Protein AF-A0A352GJM3-F1 (afdb_monomer)

Secondary structure (DSSP, 8-state):
--S-EEEE-TTT--EEEE-TT-EEEEETTTTEEEEE-TTS-EEEEEEEE--TTS-HHHHHHHHHHHHB-TTTSSB-EEEEEEEEEETTEEEEEEEEE-SSEEEEEEEEE-SSEEEEEEEEEEGGGHHHHHHHHHHHHHH-BPPTT-S-SS--------------------------------PPP--S-----TTEEEEEETTTTEEEEEETT---PPP-

Mean predicted aligned error: 14.84 Å

Solvent-accessible surface area (backbone atoms only — not comparable to full-atom values): 13291 Å² total; per-residue (Å²): 79,88,55,65,46,77,46,67,41,91,82,68,54,25,36,44,52,39,72,49,59,31,50,76,48,72,44,76,95,69,53,24,42,37,37,43,36,87,88,62,35,38,38,37,40,42,61,47,76,41,54,88,89,56,50,70,68,56,54,50,52,54,52,39,74,71,32,54,30,80,90,72,29,56,22,51,44,80,74,49,72,48,79,48,71,53,68,67,13,58,24,39,41,34,34,30,32,29,96,65,32,37,34,42,37,36,45,32,46,32,65,54,39,27,37,40,39,38,39,38,22,40,60,93,50,29,82,70,53,47,54,58,54,51,54,32,51,71,60,29,39,70,18,88,74,20,53,56,97,61,72,84,77,74,83,80,84,82,75,93,75,92,78,82,91,82,90,77,88,82,81,90,80,85,87,84,80,92,80,91,77,84,81,77,76,86,71,76,78,82,69,64,58,96,64,37,41,74,48,70,50,90,94,71,55,51,75,47,78,43,56,63,90,60,82,89,80,76,90,128

Radius of gyration: 21.84 Å; Cα contacts (8 Å, |Δi|>4): 355; chains: 1; bounding box: 49×68×41 Å

Foldseek 3Di:
DQQWDWDAQPPFGKIFIGHGQWDWDFDDPQRWIWIHHPQAKIKTKDKDWFDPVQDQVNVVVVVCVAADDCPFHQFPDWDDKDWDAFQQFTWIWTWTDGPFKIKIWIWTFFPTMIIIMIMMGGPVCCVVCVVVVVVRRNPIHGHPRGRPPDRPPDPPPPDDDDDDDDDDDDDDDDDDDDDDDDDDDDDPDPDADPQWDWDDDPPNSDIDIDGPPDDDDDDD

Structure (mmCIF, N/CA/C/O backbone):
data_AF-A0A352GJM3-F1
#
_entry.id   AF-A0A352GJM3-F1
#
loop_
_atom_site.group_PDB
_atom_site.id
_atom_site.type_symbol
_atom_site.label_atom_id
_atom_site.label_alt_id
_atom_site.label_comp_id
_atom_site.label_asym_id
_atom_site.label_entity_id
_atom_site.label_seq_id
_atom_site.pdbx_PDB_ins_code
_atom_site.Cartn_x
_atom_site.Cartn_y
_atom_site.Cartn_z
_atom_site.occupancy
_atom_site.B_iso_or_equiv
_atom_site.auth_seq_id
_atom_site.auth_comp_id
_atom_site.auth_asym_id
_atom_site.auth_atom_id
_atom_site.pdbx_PDB_model_num
ATOM 1 N N . THR A 1 1 ? -2.080 -17.793 -9.564 1.00 48.28 1 THR A N 1
ATOM 2 C CA . THR A 1 1 ? -3.291 -18.306 -10.259 1.00 48.28 1 THR A CA 1
ATOM 3 C C . THR A 1 1 ? -3.339 -17.748 -11.670 1.00 48.28 1 THR A C 1
ATOM 5 O O . THR A 1 1 ? -2.751 -16.699 -11.890 1.00 48.28 1 THR A O 1
ATOM 8 N N . LYS A 1 2 ? -3.951 -18.432 -12.650 1.00 60.09 2 LYS A N 1
ATOM 9 C CA . LYS A 1 2 ? -4.038 -17.917 -14.037 1.00 60.09 2 LYS A CA 1
ATOM 10 C C . LYS A 1 2 ? -5.092 -16.812 -14.207 1.00 60.09 2 LYS A C 1
ATOM 12 O O . LYS A 1 2 ? -4.960 -16.004 -15.116 1.00 60.09 2 LYS A O 1
ATOM 17 N N . GLU A 1 3 ? -6.066 -16.739 -13.303 1.00 63.78 3 GLU A N 1
ATOM 18 C CA . GLU A 1 3 ? -7.152 -15.753 -13.307 1.00 63.78 3 GLU A CA 1
ATOM 19 C C . GLU A 1 3 ? -7.073 -14.832 -12.077 1.00 63.78 3 GLU A C 1
ATOM 21 O O . GLU A 1 3 ? -6.474 -15.233 -11.064 1.00 63.78 3 GLU A O 1
ATOM 26 N N . PRO A 1 4 ? -7.637 -13.607 -12.149 1.00 74.88 4 PRO A N 1
ATOM 27 C CA . PRO A 1 4 ? -7.787 -12.744 -10.984 1.00 74.88 4 PRO A CA 1
ATOM 28 C C . PRO A 1 4 ? -8.610 -13.461 -9.914 1.00 74.88 4 PRO A C 1
ATOM 30 O O . PRO A 1 4 ? -9.596 -14.126 -10.223 1.00 74.88 4 PRO A O 1
ATOM 33 N N . SER A 1 5 ? -8.214 -13.328 -8.655 1.00 86.56 5 SER A N 1
ATOM 34 C CA . SER A 1 5 ? -8.917 -13.951 -7.529 1.00 86.56 5 SER A CA 1
ATOM 35 C C . SER A 1 5 ? -9.258 -12.918 -6.467 1.00 86.56 5 SER A C 1
ATOM 37 O O . SER A 1 5 ? -8.680 -11.837 -6.441 1.00 86.56 5 SER A O 1
ATOM 39 N N . LEU A 1 6 ? -10.169 -13.250 -5.559 1.00 88.88 6 LEU A N 1
ATOM 40 C CA . LEU A 1 6 ? -10.517 -12.393 -4.431 1.00 88.88 6 LEU A CA 1
ATOM 41 C C . LEU A 1 6 ? -9.976 -13.006 -3.139 1.00 88.88 6 LEU A C 1
ATOM 43 O O . LEU A 1 6 ? -10.255 -14.165 -2.843 1.00 88.88 6 LEU A O 1
ATOM 47 N N . PHE A 1 7 ? -9.208 -12.236 -2.372 1.00 90.69 7 PHE A N 1
ATOM 48 C CA . PHE A 1 7 ? -8.855 -12.595 -1.002 1.00 90.69 7 PHE A CA 1
ATOM 49 C C . PHE A 1 7 ? -9.857 -11.967 -0.039 1.00 90.69 7 PHE A C 1
ATOM 51 O O . PHE A 1 7 ? -10.098 -10.767 -0.124 1.00 90.69 7 PHE A O 1
ATOM 58 N N . ILE A 1 8 ? -10.396 -12.754 0.891 1.00 91.62 8 ILE A N 1
ATOM 59 C CA . ILE A 1 8 ? -11.249 -12.264 1.978 1.00 91.62 8 ILE A CA 1
ATOM 60 C C . ILE A 1 8 ? -10.535 -12.553 3.293 1.00 91.62 8 ILE A C 1
ATOM 62 O O . ILE A 1 8 ? -10.227 -13.706 3.601 1.00 91.62 8 ILE A O 1
ATOM 66 N N . HIS A 1 9 ? -10.260 -11.510 4.072 1.00 92.56 9 HIS A N 1
ATOM 67 C CA . HIS A 1 9 ? -9.565 -11.669 5.340 1.00 92.56 9 HIS A CA 1
ATOM 68 C C . HIS A 1 9 ? -10.505 -12.289 6.390 1.00 92.56 9 HIS A C 1
ATOM 70 O O . HIS A 1 9 ? -11.519 -11.675 6.720 1.00 92.56 9 HIS A O 1
ATOM 76 N N . PRO A 1 10 ? -10.163 -13.434 7.011 1.00 89.31 10 PRO A N 1
ATOM 77 C CA . PRO A 1 10 ? -11.108 -14.198 7.836 1.00 89.31 10 PRO A CA 1
ATOM 78 C C . PRO A 1 10 ? -11.538 -13.481 9.124 1.00 89.31 10 PRO A C 1
ATOM 80 O O . PRO A 1 10 ? -12.645 -13.694 9.599 1.00 89.31 10 PRO A O 1
ATOM 83 N N . VAL A 1 11 ? -10.671 -12.633 9.690 1.00 89.75 11 VAL A N 1
ATOM 84 C CA . VAL A 1 11 ? -10.964 -11.875 10.924 1.00 89.75 11 VAL A CA 1
ATOM 85 C C . VAL A 1 11 ? -11.473 -10.459 10.635 1.00 89.75 11 VAL A C 1
ATOM 87 O O . VAL A 1 11 ? -12.534 -10.068 11.103 1.00 89.75 11 VAL A O 1
ATOM 90 N N . ARG A 1 12 ? -10.716 -9.675 9.856 1.00 91.06 12 ARG A N 1
ATOM 91 C CA . ARG A 1 12 ? -11.030 -8.271 9.548 1.00 91.06 12 ARG A CA 1
ATOM 92 C C . ARG A 1 12 ? -12.085 -8.087 8.445 1.00 91.06 12 ARG A C 1
ATOM 94 O O . ARG A 1 12 ? -12.530 -6.968 8.228 1.00 91.06 12 ARG A O 1
ATOM 101 N N . GLY A 1 13 ? -12.478 -9.148 7.735 1.00 92.56 13 GLY A N 1
ATOM 102 C CA . GLY A 1 13 ? -13.605 -9.151 6.791 1.00 92.56 13 GLY A CA 1
ATOM 103 C C . GLY A 1 13 ? -13.430 -8.317 5.516 1.00 92.56 13 GLY A C 1
ATOM 104 O O . GLY A 1 13 ? -14.372 -8.206 4.739 1.00 92.56 13 GLY A O 1
ATOM 105 N N . PHE A 1 14 ? -12.259 -7.717 5.280 1.00 95.19 14 PHE A N 1
ATOM 106 C CA . PHE A 1 14 ? -12.006 -6.970 4.048 1.00 95.19 14 PHE A CA 1
ATOM 107 C C . PHE A 1 14 ? -11.811 -7.912 2.859 1.00 95.19 14 PHE A C 1
ATOM 109 O O . PHE A 1 14 ? -11.328 -9.035 3.013 1.00 95.19 14 PHE A O 1
ATOM 116 N N . SER A 1 15 ? -12.127 -7.415 1.666 1.00 93.88 15 SER A N 1
ATOM 117 C CA . SER A 1 15 ? -11.899 -8.098 0.397 1.00 93.88 15 SER A CA 1
ATOM 118 C C . SER A 1 15 ? -10.836 -7.364 -0.419 1.00 93.88 15 SER A C 1
ATOM 120 O O . SER A 1 15 ? -10.963 -6.170 -0.694 1.00 93.88 15 SER A O 1
ATOM 122 N N . LEU A 1 16 ? -9.782 -8.080 -0.808 1.00 94.94 16 LEU A N 1
ATOM 123 C CA . LEU A 1 16 ? -8.683 -7.577 -1.624 1.00 94.94 16 LEU A CA 1
ATOM 124 C C . LEU A 1 16 ? -8.656 -8.316 -2.970 1.00 94.94 16 LEU A C 1
ATOM 126 O O . LEU A 1 16 ? -8.401 -9.524 -2.996 1.00 94.94 16 LEU A O 1
ATOM 130 N N . PRO A 1 17 ? -8.883 -7.624 -4.095 1.00 92.00 17 PRO A N 1
ATOM 131 C CA . PRO A 1 17 ? -8.712 -8.216 -5.414 1.00 92.00 17 PRO A CA 1
ATOM 132 C C . PRO A 1 17 ? -7.226 -8.514 -5.672 1.00 92.00 17 PRO A C 1
ATOM 134 O O . PRO A 1 17 ? -6.346 -7.680 -5.456 1.00 92.00 17 PRO A O 1
ATOM 137 N N . LEU A 1 18 ? -6.939 -9.723 -6.142 1.00 92.00 18 LEU A N 1
ATOM 138 C CA . LEU A 1 18 ? -5.600 -10.207 -6.451 1.00 92.00 18 LEU A CA 1
ATOM 139 C C . LEU A 1 18 ? -5.426 -10.279 -7.975 1.00 92.00 18 LEU A C 1
ATOM 141 O O . LEU A 1 18 ? -6.218 -10.954 -8.642 1.00 92.00 18 LEU A O 1
ATOM 145 N N . PRO A 1 19 ? -4.399 -9.619 -8.544 1.00 90.06 19 PRO A N 1
ATOM 146 C CA . PRO A 1 19 ? -4.137 -9.678 -9.977 1.00 90.06 19 PRO A CA 1
ATOM 147 C C . PRO A 1 19 ? -3.873 -11.106 -10.468 1.00 90.06 19 PRO A C 1
ATOM 149 O O . PRO A 1 19 ? -3.342 -11.944 -9.741 1.00 90.06 19 PRO A O 1
ATOM 152 N N . ALA A 1 20 ? -4.183 -11.376 -11.734 1.00 86.38 20 ALA A N 1
ATOM 153 C CA . ALA A 1 20 ? -3.862 -12.653 -12.360 1.00 86.38 20 ALA A CA 1
ATOM 154 C C . ALA A 1 20 ? -2.343 -12.872 -12.475 1.00 86.38 20 ALA A C 1
ATOM 156 O O . ALA A 1 20 ? -1.563 -11.933 -12.637 1.00 86.38 20 ALA A O 1
ATOM 157 N N . GLY A 1 21 ? -1.918 -14.133 -12.449 1.00 87.44 21 GLY A N 1
ATOM 158 C CA . GLY A 1 21 ? -0.540 -14.539 -12.738 1.00 87.44 21 GLY A CA 1
ATOM 159 C C . GLY A 1 21 ? 0.474 -14.248 -11.631 1.00 87.44 21 GLY A C 1
ATOM 160 O O . GLY A 1 21 ? 1.664 -14.470 -11.837 1.00 87.44 21 GLY A O 1
ATOM 161 N N . VAL A 1 22 ? 0.036 -13.772 -10.463 1.00 90.75 22 VAL A N 1
ATOM 162 C CA . VAL A 1 22 ? 0.925 -13.430 -9.344 1.00 90.75 22 VAL A CA 1
ATOM 163 C C . VAL A 1 22 ? 1.066 -14.574 -8.338 1.00 90.75 22 VAL A C 1
ATOM 165 O O . VAL A 1 22 ? 0.175 -15.420 -8.190 1.00 90.75 22 VAL A O 1
ATOM 168 N N . ALA A 1 23 ? 2.192 -14.581 -7.627 1.00 90.44 23 ALA A N 1
ATOM 169 C CA . ALA A 1 23 ? 2.381 -15.374 -6.422 1.00 90.44 23 ALA A CA 1
ATOM 170 C C . ALA A 1 23 ? 1.867 -14.586 -5.211 1.00 90.44 23 ALA A C 1
ATOM 172 O O . ALA A 1 23 ? 2.173 -13.401 -5.070 1.00 90.44 23 ALA A O 1
ATOM 173 N N . VAL A 1 24 ? 1.106 -15.246 -4.339 1.00 89.50 24 VAL A N 1
ATOM 174 C CA . VAL A 1 24 ? 0.523 -14.641 -3.135 1.00 89.50 24 VAL A CA 1
ATOM 175 C C . VAL A 1 24 ? 0.991 -15.420 -1.918 1.00 89.50 24 VAL A C 1
ATOM 177 O O . VAL A 1 24 ? 0.981 -16.650 -1.924 1.00 89.50 24 VAL A O 1
ATOM 180 N N . SER A 1 25 ? 1.394 -14.709 -0.873 1.00 89.38 25 SER A N 1
ATOM 181 C CA . SER A 1 25 ? 1.694 -15.287 0.431 1.00 89.38 25 SER A CA 1
ATOM 182 C C . SER A 1 25 ? 1.045 -14.475 1.545 1.00 89.38 25 SER A C 1
ATOM 184 O O . SER A 1 25 ? 0.822 -13.271 1.417 1.00 89.38 25 SER A O 1
ATOM 186 N N . HIS A 1 26 ? 0.740 -15.161 2.643 1.00 87.06 26 HIS A N 1
ATOM 187 C CA . HIS A 1 26 ? 0.193 -14.563 3.855 1.00 87.06 26 HIS A CA 1
ATOM 188 C C . HIS A 1 26 ? 1.251 -14.635 4.951 1.00 87.06 26 HIS A C 1
ATOM 190 O O . HIS A 1 26 ? 1.921 -15.661 5.093 1.00 87.06 26 HIS A O 1
ATOM 196 N N . ARG A 1 27 ? 1.438 -13.551 5.706 1.00 74.81 27 ARG A N 1
ATOM 197 C CA . ARG A 1 27 ? 2.488 -13.469 6.731 1.00 74.81 27 ARG A CA 1
ATOM 198 C C . ARG A 1 27 ? 1.942 -13.056 8.086 1.00 74.81 27 ARG A C 1
ATOM 200 O O . ARG A 1 27 ? 1.111 -12.158 8.184 1.00 74.81 27 ARG A O 1
ATOM 207 N N . GLY A 1 28 ? 2.507 -13.666 9.126 1.00 73.69 28 GLY A N 1
ATOM 208 C CA . GLY A 1 28 ? 2.186 -13.362 10.516 1.00 73.69 28 GLY A CA 1
ATOM 209 C C . GLY A 1 28 ? 0.767 -13.771 10.917 1.00 73.69 28 GLY A C 1
ATOM 210 O O . GLY A 1 28 ? -0.011 -14.290 10.119 1.00 73.69 28 GLY A O 1
ATOM 211 N N . LYS A 1 29 ? 0.434 -13.524 12.186 1.00 74.69 29 LYS A N 1
ATOM 212 C CA . LYS A 1 29 ? -0.913 -13.773 12.726 1.00 74.69 29 LYS A CA 1
ATOM 213 C C . LYS A 1 29 ? -1.958 -12.808 12.157 1.00 74.69 29 LYS A C 1
ATOM 215 O O . LYS A 1 29 ? -3.129 -13.154 12.090 1.00 74.69 29 LYS A O 1
ATOM 220 N N . GLU A 1 30 ? -1.518 -11.633 11.712 1.00 74.94 30 GLU A N 1
ATOM 221 C CA . GLU A 1 30 ? -2.356 -10.595 11.100 1.00 74.94 30 GLU A CA 1
ATOM 222 C C . GLU A 1 30 ? -2.619 -10.831 9.603 1.00 74.94 30 GLU A C 1
ATOM 224 O O . GLU A 1 30 ? -3.203 -9.971 8.954 1.00 74.94 30 GLU A O 1
ATOM 229 N N . LEU A 1 31 ? -2.176 -11.974 9.051 1.00 80.88 31 LEU A N 1
ATOM 230 C CA . LEU A 1 31 ? -2.408 -12.403 7.664 1.00 80.88 31 LEU A CA 1
ATOM 231 C C . LEU A 1 31 ? -2.154 -11.300 6.626 1.00 80.88 31 LEU A C 1
ATOM 233 O O . LEU A 1 31 ? -2.917 -11.129 5.674 1.00 80.88 31 LEU A O 1
ATOM 237 N N . HIS A 1 32 ? -1.045 -10.575 6.783 1.00 86.81 32 HIS A N 1
ATOM 238 C CA . HIS A 1 32 ? -0.627 -9.585 5.797 1.00 86.81 32 HIS A CA 1
ATOM 239 C C . HIS A 1 32 ? -0.481 -10.237 4.429 1.00 86.81 32 HIS A C 1
ATOM 241 O O . HIS A 1 32 ? 0.141 -11.297 4.311 1.00 86.81 32 HIS A O 1
ATOM 247 N N . VAL A 1 33 ? -1.003 -9.578 3.402 1.00 88.62 33 VAL A N 1
ATOM 248 C CA . VAL A 1 33 ? -0.996 -10.103 2.040 1.00 88.62 33 VAL A CA 1
ATOM 249 C C . VAL A 1 33 ? 0.232 -9.568 1.323 1.00 88.62 33 VAL A C 1
ATOM 251 O O . VAL A 1 33 ? 0.409 -8.357 1.207 1.00 88.62 33 VAL A O 1
ATOM 254 N N . ALA A 1 34 ? 1.081 -10.463 0.829 1.00 91.50 34 ALA A N 1
ATOM 255 C CA . ALA A 1 34 ? 2.213 -10.128 -0.020 1.00 91.50 34 ALA A CA 1
ATOM 256 C C . ALA A 1 34 ? 2.007 -10.740 -1.405 1.00 91.50 34 ALA A C 1
ATOM 258 O O . ALA A 1 34 ? 1.770 -11.938 -1.550 1.00 91.50 34 ALA A O 1
ATOM 259 N N . VAL A 1 35 ? 2.113 -9.907 -2.431 1.00 91.75 35 VAL A N 1
ATOM 260 C CA . VAL A 1 35 ? 1.941 -10.275 -3.832 1.00 91.75 35 VAL A CA 1
ATOM 261 C C . VAL A 1 35 ? 3.249 -10.022 -4.560 1.00 91.75 35 VAL A C 1
ATOM 263 O O . VAL A 1 35 ? 3.758 -8.902 -4.569 1.00 91.75 35 VAL A O 1
ATOM 266 N N . ARG A 1 36 ? 3.782 -11.057 -5.205 1.00 93.56 36 ARG A N 1
ATOM 267 C CA . ARG A 1 36 ? 4.960 -10.969 -6.067 1.00 93.56 36 ARG A CA 1
ATOM 268 C C . ARG A 1 36 ? 4.559 -11.307 -7.493 1.00 93.56 36 ARG A C 1
ATOM 270 O O . ARG A 1 36 ? 4.086 -12.409 -7.767 1.00 93.56 36 ARG A O 1
ATOM 277 N N . SER A 1 37 ? 4.761 -10.361 -8.399 1.00 92.81 37 SER A N 1
ATOM 278 C CA . SER A 1 37 ? 4.501 -10.572 -9.815 1.00 92.81 37 SER A CA 1
ATOM 279 C C . SER A 1 37 ? 5.748 -11.079 -10.533 1.00 92.81 37 SER A C 1
ATOM 281 O O . SER A 1 37 ? 6.835 -10.546 -10.296 1.00 92.81 37 SER A O 1
ATOM 283 N N . PRO A 1 38 ? 5.616 -12.033 -11.472 1.00 90.44 38 PRO A N 1
ATOM 284 C CA . PRO A 1 38 ? 6.709 -12.373 -12.381 1.00 90.44 38 PRO A CA 1
ATOM 285 C C . PRO A 1 38 ? 7.110 -11.189 -13.279 1.00 90.44 38 PRO A C 1
ATOM 287 O O . PRO A 1 38 ? 8.212 -11.185 -13.812 1.00 90.44 38 PRO A O 1
ATOM 290 N N . LYS A 1 39 ? 6.259 -10.156 -13.407 1.00 90.31 39 LYS A N 1
ATOM 291 C CA . LYS A 1 39 ? 6.557 -8.919 -14.149 1.00 90.31 39 LYS A CA 1
ATOM 292 C C . LYS A 1 39 ? 7.430 -7.916 -13.373 1.00 90.31 39 LYS A C 1
ATOM 294 O O . LYS A 1 39 ? 7.643 -6.800 -13.827 1.00 90.31 39 LYS A O 1
ATOM 299 N N . GLY A 1 40 ? 7.914 -8.285 -12.184 1.00 90.12 40 GLY A N 1
ATOM 300 C CA . GLY A 1 40 ? 8.897 -7.501 -11.427 1.00 90.12 40 GLY A CA 1
ATOM 301 C C . GLY A 1 40 ? 8.325 -6.500 -10.419 1.00 90.12 40 GLY A C 1
ATOM 302 O O . GLY A 1 40 ? 9.099 -5.900 -9.677 1.00 90.12 40 GLY A O 1
ATOM 303 N N . TYR A 1 41 ? 7.000 -6.342 -10.330 1.00 95.25 41 TYR A N 1
ATOM 304 C CA . TYR A 1 41 ? 6.378 -5.548 -9.266 1.00 95.25 41 TYR A CA 1
ATOM 305 C C . TYR A 1 41 ? 6.031 -6.389 -8.031 1.00 95.25 41 TYR A C 1
ATOM 307 O O . TYR A 1 41 ? 5.757 -7.594 -8.107 1.00 95.25 41 TYR A O 1
ATOM 315 N N . VAL A 1 42 ? 5.989 -5.721 -6.882 1.00 95.94 42 VAL A N 1
ATOM 316 C CA . VAL A 1 42 ? 5.559 -6.281 -5.600 1.00 95.94 42 VAL A CA 1
ATOM 317 C C . VAL A 1 42 ? 4.480 -5.388 -5.004 1.00 95.94 42 VAL A C 1
ATOM 319 O O . VAL A 1 42 ? 4.575 -4.164 -5.071 1.00 95.94 42 VAL A O 1
ATOM 322 N N . MET A 1 43 ? 3.467 -6.003 -4.401 1.00 95.19 43 MET A N 1
ATOM 323 C CA . MET A 1 43 ? 2.443 -5.313 -3.624 1.00 95.19 43 MET A CA 1
ATOM 324 C C . MET A 1 43 ? 2.328 -5.953 -2.243 1.00 95.19 43 MET A C 1
ATOM 326 O O . MET A 1 43 ? 2.352 -7.173 -2.123 1.00 95.19 43 MET A O 1
ATOM 330 N N . ASN A 1 44 ? 2.182 -5.143 -1.203 1.00 93.19 44 ASN A N 1
ATOM 331 C CA . ASN A 1 44 ? 1.909 -5.601 0.152 1.00 93.19 44 ASN A CA 1
ATOM 332 C C . ASN A 1 44 ? 0.694 -4.865 0.711 1.00 93.19 44 ASN A C 1
ATOM 334 O O . ASN A 1 44 ? 0.578 -3.656 0.527 1.00 93.19 44 ASN A O 1
ATOM 338 N N . LEU A 1 45 ? -0.160 -5.587 1.429 1.00 95.12 45 LEU A N 1
ATOM 339 C CA . LEU A 1 45 ? -1.167 -5.025 2.317 1.00 95.12 45 LEU A CA 1
ATOM 340 C C . LEU A 1 45 ? -0.853 -5.468 3.744 1.00 95.12 45 LEU A C 1
ATOM 342 O O . LEU A 1 45 ? -0.928 -6.656 4.068 1.00 95.12 45 LEU A O 1
ATOM 346 N N . GLN A 1 46 ? -0.502 -4.500 4.582 1.00 92.88 46 GLN A N 1
ATOM 347 C CA . GLN A 1 46 ? -0.384 -4.670 6.025 1.00 92.88 46 GLN A CA 1
ATOM 348 C C . GLN A 1 46 ? -1.606 -4.066 6.708 1.00 92.88 46 GLN A C 1
ATOM 350 O O . GLN A 1 46 ? -2.146 -3.057 6.255 1.00 92.88 46 GLN A O 1
ATOM 355 N N . THR A 1 47 ? -2.037 -4.687 7.799 1.00 90.69 47 THR A N 1
ATOM 356 C CA . THR A 1 47 ? -3.210 -4.256 8.561 1.00 90.69 47 THR A CA 1
ATOM 357 C C . THR A 1 47 ? -2.909 -4.317 10.039 1.00 90.69 47 THR A C 1
ATOM 359 O O . THR A 1 47 ? -2.498 -5.374 10.500 1.00 90.69 47 THR A O 1
ATOM 362 N N . GLY A 1 48 ? -3.172 -3.242 10.767 1.00 87.62 48 GLY A N 1
ATOM 363 C CA . GLY A 1 48 ? -3.082 -3.204 12.225 1.00 87.62 48 GLY A CA 1
ATOM 364 C C . GLY A 1 48 ? -4.360 -2.640 12.826 1.00 87.62 48 GLY A C 1
ATOM 365 O O . GLY A 1 48 ? -5.239 -2.171 12.103 1.00 87.62 48 GLY A O 1
ATOM 366 N N . ASP A 1 49 ? -4.474 -2.676 14.147 1.00 87.62 49 ASP A N 1
ATOM 367 C CA . ASP A 1 49 ? -5.591 -2.022 14.825 1.00 87.62 49 ASP A CA 1
ATOM 368 C C . ASP A 1 49 ? -5.505 -0.503 14.651 1.00 87.62 49 ASP A C 1
ATOM 370 O O . ASP A 1 49 ? -4.433 0.097 14.766 1.00 87.62 49 ASP A O 1
ATOM 374 N N . SER A 1 50 ? -6.648 0.109 14.341 1.00 85.19 50 SER A N 1
ATOM 375 C CA . SER A 1 50 ? -6.752 1.548 14.121 1.00 85.19 50 SER A CA 1
ATOM 376 C C . SER A 1 50 ? -6.463 2.298 15.412 1.00 85.19 50 SER A C 1
ATOM 378 O O . SER A 1 50 ? -7.037 2.006 16.464 1.00 85.19 50 SER A O 1
ATOM 380 N N . ASN A 1 51 ? -5.579 3.291 15.328 1.00 81.44 51 ASN A N 1
ATOM 381 C CA . ASN A 1 51 ? -5.308 4.191 16.440 1.00 81.44 51 ASN A CA 1
ATOM 382 C C . ASN A 1 51 ? -5.691 5.631 16.063 1.00 81.44 51 ASN A C 1
ATOM 384 O O . ASN A 1 51 ? -4.860 6.356 15.501 1.00 81.44 51 ASN A O 1
ATOM 388 N N . PRO A 1 52 ? -6.914 6.087 16.399 1.00 78.56 52 PRO A N 1
ATOM 389 C CA . PRO A 1 52 ? -7.386 7.417 16.024 1.00 78.56 52 PRO A CA 1
ATOM 390 C C . PRO A 1 52 ? -6.575 8.546 16.671 1.00 78.56 52 PRO A C 1
ATOM 392 O O . PRO A 1 52 ? -6.559 9.653 16.138 1.00 78.56 52 PRO A O 1
ATOM 395 N N . LEU A 1 53 ? -5.859 8.274 17.770 1.00 82.19 53 LEU A N 1
ATOM 396 C CA . LEU A 1 53 ? -5.015 9.260 18.450 1.00 82.19 53 LEU A CA 1
ATOM 397 C C . LEU A 1 53 ? -3.741 9.589 17.669 1.00 82.19 53 LEU A C 1
ATOM 399 O O . LEU A 1 53 ? -3.142 10.634 17.905 1.00 82.19 53 LEU A O 1
ATOM 403 N N . VAL A 1 54 ? -3.307 8.719 16.750 1.00 83.06 54 VAL A N 1
ATOM 404 C CA . VAL A 1 54 ? -2.144 8.998 15.901 1.00 83.06 54 VAL A CA 1
ATOM 405 C C . VAL A 1 54 ? -2.622 9.465 14.534 1.00 83.06 54 VAL A C 1
ATOM 407 O O . VAL A 1 54 ? -3.141 8.633 13.796 1.00 83.06 54 VAL A O 1
ATOM 410 N N . PRO A 1 55 ? -2.431 10.732 14.133 1.00 88.25 55 PRO A N 1
ATOM 411 C CA . PRO A 1 55 ? -2.818 11.199 12.803 1.00 88.25 55 PRO A CA 1
ATOM 412 C C . PRO A 1 55 ? -2.188 10.361 11.681 1.00 88.25 55 PRO A C 1
ATOM 414 O O . PRO A 1 55 ? -1.084 9.833 11.840 1.00 88.25 55 PRO A O 1
ATOM 417 N N . LEU A 1 56 ? -2.849 10.283 10.520 1.00 86.88 56 LEU A N 1
ATOM 418 C CA . LEU A 1 56 ? -2.314 9.578 9.345 1.00 86.88 56 LEU A CA 1
ATOM 419 C C . LEU A 1 56 ? -0.918 10.093 8.949 1.00 86.88 56 LEU A C 1
ATOM 421 O O . LEU A 1 56 ? -0.034 9.300 8.630 1.00 86.88 56 LEU A O 1
ATOM 425 N N . THR A 1 57 ? -0.677 11.402 9.058 1.00 88.75 57 THR A N 1
ATOM 426 C CA . THR A 1 57 ? 0.642 12.016 8.820 1.00 88.75 57 THR A CA 1
ATOM 427 C C . THR A 1 57 ? 1.695 11.519 9.813 1.00 88.75 57 THR A C 1
ATOM 429 O O . THR A 1 57 ? 2.846 11.296 9.448 1.00 88.75 57 THR A O 1
ATOM 432 N N . GLY A 1 58 ? 1.302 11.248 11.060 1.00 85.56 58 GLY A N 1
ATOM 433 C CA . GLY A 1 58 ? 2.161 10.611 12.056 1.00 85.56 58 GLY A CA 1
ATOM 434 C C . GLY A 1 58 ? 2.496 9.157 11.709 1.00 85.56 58 GLY A C 1
ATOM 435 O O . GLY A 1 58 ? 3.607 8.697 11.968 1.00 85.56 58 GLY A O 1
ATOM 436 N N . MET A 1 59 ? 1.575 8.414 11.086 1.00 88.50 59 MET A N 1
ATOM 437 C CA . MET A 1 59 ? 1.876 7.076 10.557 1.00 88.50 59 MET A CA 1
ATOM 438 C C . MET A 1 59 ? 2.852 7.130 9.381 1.00 88.50 59 MET A C 1
ATOM 440 O O . MET A 1 59 ? 3.805 6.352 9.351 1.00 88.50 59 MET A O 1
ATOM 444 N N . GLN A 1 60 ? 2.653 8.070 8.457 1.00 90.88 60 GLN A N 1
ATOM 445 C CA . GLN A 1 60 ? 3.570 8.312 7.347 1.00 90.88 60 GLN A CA 1
ATOM 446 C C . GLN A 1 60 ? 4.977 8.651 7.851 1.00 90.88 60 GLN A C 1
ATOM 448 O O . GLN A 1 60 ? 5.934 8.001 7.441 1.00 90.88 60 GLN A O 1
ATOM 453 N N . GLY A 1 61 ? 5.104 9.579 8.806 1.00 87.25 61 GLY A N 1
ATOM 454 C CA . GLY A 1 61 ? 6.395 9.944 9.394 1.00 87.25 61 GLY A CA 1
ATOM 455 C C . GLY A 1 61 ? 7.103 8.769 10.080 1.00 87.25 61 GLY A C 1
ATOM 456 O O . GLY A 1 61 ? 8.328 8.655 10.005 1.00 87.25 61 GLY A O 1
ATOM 457 N N . ARG A 1 62 ? 6.350 7.839 10.687 1.00 87.69 62 ARG A N 1
ATOM 458 C CA . ARG A 1 62 ? 6.911 6.586 11.224 1.00 87.69 62 ARG A CA 1
ATOM 459 C C . ARG A 1 62 ? 7.464 5.691 10.115 1.00 87.69 62 ARG A C 1
ATOM 461 O O . ARG A 1 62 ? 8.588 5.218 10.244 1.00 87.69 62 ARG A O 1
ATOM 468 N N . LEU A 1 63 ? 6.727 5.489 9.019 1.00 88.75 63 LEU A N 1
ATOM 469 C CA . LEU A 1 63 ? 7.232 4.723 7.871 1.00 88.75 63 LEU A CA 1
ATOM 470 C C . LEU A 1 63 ? 8.472 5.382 7.256 1.00 88.75 63 LEU A C 1
ATOM 472 O O . LEU A 1 63 ? 9.465 4.704 7.006 1.00 88.75 63 LEU A O 1
ATOM 476 N N . GLU A 1 64 ? 8.450 6.698 7.062 1.00 91.56 64 GLU A N 1
ATOM 477 C CA . GLU A 1 64 ? 9.585 7.444 6.516 1.00 91.56 64 GLU A CA 1
ATOM 478 C C . GLU A 1 64 ? 10.818 7.322 7.419 1.00 91.56 64 GLU A C 1
ATOM 480 O O . GLU A 1 64 ? 11.900 7.026 6.928 1.00 91.56 64 GLU A O 1
ATOM 485 N N . SER A 1 65 ? 10.657 7.401 8.740 1.00 88.12 65 SER A N 1
ATOM 486 C CA . SER A 1 65 ? 11.772 7.224 9.686 1.00 88.12 65 SER A CA 1
ATOM 487 C C . SER A 1 65 ? 12.446 5.846 9.586 1.00 88.12 65 SER A C 1
ATOM 489 O O . SER A 1 65 ? 13.631 5.715 9.889 1.00 88.12 65 SER A O 1
ATOM 491 N N . HIS A 1 66 ? 11.709 4.811 9.165 1.00 84.19 66 HIS A N 1
ATOM 492 C CA . HIS A 1 66 ? 12.236 3.455 9.000 1.00 84.19 66 HIS A CA 1
ATOM 493 C C . HIS A 1 66 ? 12.802 3.181 7.603 1.00 84.19 66 HIS A C 1
ATOM 495 O O . HIS A 1 66 ? 13.775 2.436 7.477 1.00 84.19 66 HIS A O 1
ATOM 501 N N . TYR A 1 67 ? 12.195 3.746 6.559 1.00 87.38 67 TYR A N 1
ATOM 502 C CA . TYR A 1 67 ? 12.460 3.345 5.176 1.00 87.38 67 TYR A CA 1
ATOM 503 C C . TYR A 1 67 ? 13.094 4.434 4.304 1.00 87.38 67 TYR A C 1
ATOM 505 O O . TYR A 1 67 ? 13.711 4.096 3.291 1.00 87.38 67 TYR A O 1
ATOM 513 N N . LEU A 1 68 ? 12.959 5.711 4.671 1.00 89.12 68 LEU A N 1
ATOM 514 C CA . LEU A 1 68 ? 13.498 6.849 3.929 1.00 89.12 68 LEU A CA 1
ATOM 515 C C . LEU A 1 68 ? 14.876 7.230 4.478 1.00 89.12 68 LEU A C 1
ATOM 517 O O . LEU A 1 68 ? 14.993 7.952 5.466 1.00 89.12 68 LEU A O 1
ATOM 521 N N . ASN A 1 69 ? 15.932 6.725 3.844 1.00 83.06 69 ASN A N 1
ATOM 522 C CA . ASN A 1 69 ? 17.307 7.061 4.199 1.00 83.06 69 ASN A CA 1
ATOM 523 C C . ASN A 1 69 ? 18.252 6.774 3.027 1.00 83.06 69 ASN A C 1
ATOM 525 O O . ASN A 1 69 ? 18.339 5.633 2.573 1.00 83.06 69 ASN A O 1
ATOM 529 N N . GLU A 1 70 ? 19.027 7.779 2.616 1.00 65.88 70 GLU A N 1
ATOM 530 C CA . GLU A 1 70 ? 19.978 7.689 1.501 1.00 65.88 70 GLU A CA 1
ATOM 531 C C . GLU A 1 70 ? 21.039 6.588 1.662 1.00 65.88 70 GLU A C 1
ATOM 533 O O . GLU A 1 70 ? 21.511 6.035 0.673 1.00 65.88 70 GLU A O 1
ATOM 538 N N . GLN A 1 71 ? 21.412 6.240 2.896 1.00 67.69 71 GLN A N 1
ATOM 539 C CA . GLN A 1 71 ? 22.525 5.329 3.173 1.00 67.69 71 GLN A CA 1
ATOM 540 C C . GLN A 1 71 ? 22.095 3.878 3.419 1.00 67.69 71 GLN A C 1
ATOM 542 O O . GLN A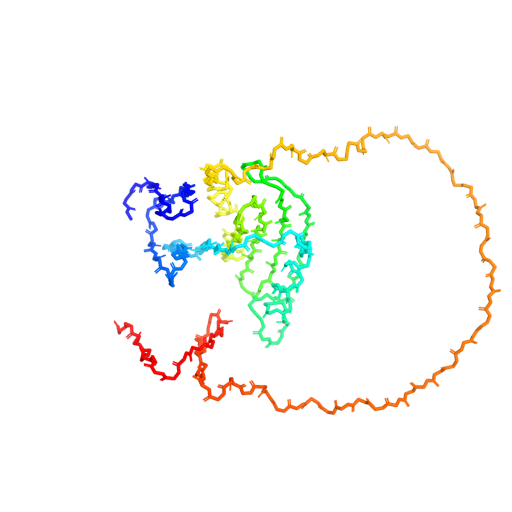 1 71 ? 22.922 2.972 3.314 1.00 67.69 71 GLN A O 1
ATOM 547 N N . ARG A 1 72 ? 20.842 3.640 3.836 1.00 67.69 72 ARG A N 1
ATOM 548 C CA . ARG A 1 72 ? 20.408 2.325 4.361 1.00 67.69 72 ARG A CA 1
ATOM 549 C C . ARG A 1 72 ? 18.967 1.930 4.036 1.00 67.69 72 ARG A C 1
ATOM 551 O O . ARG A 1 72 ? 18.640 0.754 4.171 1.00 67.69 72 ARG A O 1
ATOM 558 N N . GLY A 1 73 ? 18.111 2.877 3.658 1.00 74.69 73 GLY A N 1
ATOM 559 C CA . GLY A 1 73 ? 16.694 2.623 3.417 1.00 74.69 73 GLY A CA 1
ATOM 560 C C . GLY A 1 73 ? 16.420 2.155 1.984 1.00 74.69 73 GLY A C 1
ATOM 561 O O . GLY A 1 73 ? 17.176 2.486 1.068 1.00 74.69 73 GLY A O 1
ATOM 562 N N . PRO A 1 74 ? 15.327 1.408 1.739 1.00 85.31 74 PRO A N 1
ATOM 563 C CA . PRO A 1 74 ? 14.891 1.101 0.378 1.00 85.31 74 PRO A CA 1
ATOM 564 C C . PRO A 1 74 ? 14.423 2.353 -0.384 1.00 85.31 74 PRO A C 1
ATOM 566 O O . PRO A 1 74 ? 14.347 2.323 -1.615 1.00 85.31 74 PRO A O 1
ATOM 569 N N . TRP A 1 75 ? 14.106 3.446 0.320 1.00 93.69 75 TRP A N 1
ATOM 570 C CA . TRP A 1 75 ? 13.706 4.723 -0.261 1.00 93.69 75 TRP A CA 1
ATOM 571 C C . TRP A 1 75 ? 14.801 5.766 -0.036 1.00 93.69 75 TRP A C 1
ATOM 573 O O . TRP A 1 75 ? 15.240 5.997 1.087 1.00 93.69 75 TRP A O 1
ATOM 583 N N . LEU A 1 76 ? 15.219 6.414 -1.118 1.00 93.56 76 LEU A N 1
ATOM 584 C CA . LEU A 1 76 ? 16.221 7.477 -1.110 1.00 93.56 76 LEU A CA 1
ATOM 585 C C . LEU A 1 76 ? 15.584 8.841 -0.873 1.00 93.56 76 LEU A C 1
ATOM 587 O O . LEU A 1 76 ? 16.069 9.626 -0.070 1.00 93.56 76 LEU A O 1
ATOM 591 N N . ARG A 1 77 ? 14.485 9.123 -1.578 1.00 93.56 77 ARG A N 1
ATOM 592 C CA . ARG A 1 77 ? 13.789 10.409 -1.495 1.00 93.56 77 ARG A CA 1
ATOM 593 C C . ARG A 1 77 ? 12.287 10.254 -1.663 1.00 93.56 77 ARG A C 1
ATOM 595 O O . ARG A 1 77 ? 11.812 9.369 -2.379 1.00 93.56 77 ARG A O 1
ATOM 602 N N . LYS A 1 78 ? 11.552 11.169 -1.046 1.00 96.31 78 LYS A N 1
ATOM 603 C CA . LYS A 1 78 ? 10.124 11.370 -1.277 1.00 96.31 78 LYS A CA 1
ATOM 604 C C . LYS A 1 78 ? 9.930 12.203 -2.542 1.00 96.31 78 LYS A C 1
ATOM 606 O O . LYS A 1 78 ? 10.644 13.178 -2.752 1.00 96.31 78 LYS A O 1
ATOM 611 N N . LEU A 1 79 ? 9.006 11.783 -3.398 1.00 97.12 79 LEU A N 1
ATOM 612 C CA . LEU A 1 79 ? 8.676 12.465 -4.650 1.00 97.12 79 LEU A CA 1
ATOM 613 C C . LEU A 1 79 ? 7.389 13.281 -4.534 1.00 97.12 79 LEU A C 1
ATOM 615 O O . LEU A 1 79 ? 7.312 14.370 -5.090 1.00 97.12 79 LEU A O 1
ATOM 619 N N . ALA A 1 80 ? 6.383 12.735 -3.853 1.00 97.38 80 ALA A N 1
ATOM 620 C CA . ALA A 1 80 ? 5.085 13.371 -3.678 1.00 97.38 80 ALA A CA 1
ATOM 621 C C . ALA A 1 80 ? 4.359 12.775 -2.473 1.00 97.38 80 ALA A C 1
ATOM 623 O O . ALA A 1 80 ? 4.601 11.619 -2.116 1.00 97.38 80 ALA A O 1
ATOM 624 N N . ASP A 1 81 ? 3.436 13.536 -1.902 1.00 97.50 81 ASP A N 1
ATOM 625 C CA . ASP A 1 81 ? 2.392 13.030 -1.027 1.00 97.50 81 ASP A CA 1
ATOM 626 C C . ASP A 1 81 ? 1.152 13.926 -1.014 1.00 97.50 81 ASP A C 1
ATOM 628 O O . ASP A 1 81 ? 1.187 15.074 -1.455 1.00 97.50 81 ASP A O 1
ATOM 632 N N . GLY A 1 82 ? 0.045 13.382 -0.519 1.00 96.38 82 GLY A N 1
ATOM 633 C CA . GLY A 1 82 ? -1.203 14.108 -0.333 1.00 96.38 82 GLY A CA 1
ATOM 634 C C . GLY A 1 82 ? -2.257 13.274 0.383 1.00 96.38 82 GLY A C 1
ATOM 635 O O . GLY A 1 82 ? -2.115 12.062 0.554 1.00 96.38 82 GLY A O 1
ATOM 636 N N . THR A 1 83 ? -3.331 13.929 0.809 1.00 96.44 83 THR A N 1
ATOM 637 C CA . THR A 1 83 ? -4.517 13.248 1.332 1.00 96.44 83 THR A CA 1
ATOM 638 C C . THR A 1 83 ? -5.383 12.730 0.184 1.00 96.44 83 THR A C 1
ATOM 640 O O . THR A 1 83 ? -5.437 13.310 -0.899 1.00 96.44 83 THR A O 1
ATOM 643 N N . THR A 1 84 ? -6.055 11.604 0.404 1.00 96.75 84 THR A N 1
ATOM 644 C CA . THR A 1 84 ? -6.947 10.964 -0.567 1.00 96.75 84 THR A CA 1
ATOM 645 C C . THR A 1 84 ? -8.020 10.140 0.147 1.00 96.75 84 THR A C 1
ATOM 647 O O . THR A 1 84 ? -8.091 10.115 1.379 1.00 96.75 84 THR A O 1
ATOM 650 N N . VAL A 1 85 ? -8.865 9.455 -0.622 1.00 95.75 85 VAL A N 1
ATOM 651 C CA . VAL A 1 85 ? -9.866 8.513 -0.118 1.00 95.75 85 VAL A CA 1
ATOM 652 C C . VAL A 1 85 ? -9.728 7.180 -0.848 1.00 95.75 85 VAL A C 1
ATOM 654 O O . VAL A 1 85 ? -9.717 7.141 -2.076 1.00 95.75 85 VAL A O 1
ATOM 657 N N . VAL A 1 86 ? -9.672 6.075 -0.101 1.00 95.38 86 VAL A N 1
ATOM 658 C CA . VAL A 1 86 ? -9.664 4.710 -0.655 1.00 95.38 86 VAL A CA 1
ATOM 659 C C . VAL A 1 86 ? -10.844 3.928 -0.108 1.00 95.38 86 VAL A C 1
ATOM 661 O O . VAL A 1 86 ? -10.956 3.735 1.096 1.00 95.38 86 VAL A O 1
ATOM 664 N N . ALA A 1 87 ? -11.743 3.487 -0.989 1.00 94.00 87 ALA A N 1
ATOM 665 C CA . ALA A 1 87 ? -12.945 2.725 -0.630 1.00 94.00 87 ALA A CA 1
ATOM 666 C C . ALA A 1 87 ? -13.820 3.377 0.472 1.00 94.00 87 ALA A C 1
ATOM 668 O O . ALA A 1 87 ? -14.479 2.688 1.260 1.00 94.00 87 ALA A O 1
ATOM 669 N N . GLY A 1 88 ? -13.831 4.716 0.511 1.00 92.00 88 GLY A N 1
ATOM 670 C CA . GLY A 1 88 ? -14.527 5.527 1.517 1.00 92.00 88 GLY A CA 1
ATOM 671 C C . GLY A 1 88 ? -13.717 5.813 2.788 1.00 92.00 88 GLY A C 1
ATOM 672 O O . GLY A 1 88 ? -14.232 6.462 3.691 1.00 92.00 88 GLY A O 1
ATOM 673 N N . LEU A 1 89 ? -12.469 5.347 2.870 1.00 94.94 89 LEU A N 1
ATOM 674 C CA . LEU A 1 89 ? -11.578 5.564 4.008 1.00 94.94 89 LEU A CA 1
ATOM 675 C C . LEU A 1 89 ? -10.682 6.788 3.773 1.00 94.94 89 LEU A C 1
ATOM 677 O O . LEU A 1 89 ? -10.086 6.875 2.694 1.00 94.94 89 LEU A O 1
ATOM 681 N N . PRO A 1 90 ? -10.524 7.702 4.748 1.00 95.50 90 PRO A N 1
ATOM 682 C CA . PRO A 1 90 ? -9.505 8.742 4.674 1.00 95.50 90 PRO A CA 1
ATOM 683 C C . PRO A 1 90 ? -8.118 8.106 4.580 1.00 95.50 90 PRO A C 1
ATOM 685 O O . PRO A 1 90 ? -7.800 7.166 5.315 1.00 95.50 90 PRO A O 1
ATOM 688 N N . ALA A 1 91 ? -7.292 8.623 3.676 1.00 97.31 91 ALA A N 1
ATOM 689 C CA . ALA A 1 91 ? -5.984 8.062 3.408 1.00 97.31 91 ALA A CA 1
ATOM 690 C C . ALA A 1 91 ? -4.928 9.124 3.087 1.00 97.31 91 ALA A C 1
ATOM 692 O O . ALA A 1 91 ? -5.242 10.255 2.721 1.00 97.31 91 ALA A O 1
ATOM 693 N N . ILE A 1 92 ? -3.663 8.733 3.207 1.00 97.00 92 ILE A N 1
ATOM 694 C CA . ILE A 1 92 ? -2.517 9.429 2.621 1.00 97.00 92 ILE A CA 1
ATOM 695 C C . ILE A 1 92 ? -1.991 8.588 1.469 1.00 97.00 92 ILE A C 1
ATOM 697 O O . ILE A 1 92 ? -1.867 7.373 1.601 1.00 97.00 92 ILE A O 1
ATOM 701 N N . ASP A 1 93 ? -1.661 9.249 0.369 1.00 98.38 93 ASP A N 1
ATOM 702 C CA . ASP A 1 93 ? -0.959 8.693 -0.778 1.00 98.38 93 ASP A CA 1
ATOM 703 C C . ASP A 1 93 ? 0.417 9.335 -0.866 1.00 98.38 93 ASP A C 1
ATOM 705 O O . ASP A 1 93 ? 0.513 10.558 -0.918 1.00 98.38 93 ASP A O 1
ATOM 709 N N . ALA A 1 94 ? 1.473 8.530 -0.855 1.00 98.19 94 ALA A N 1
ATOM 710 C CA . ALA A 1 94 ? 2.843 9.006 -0.932 1.00 98.19 94 ALA A CA 1
ATOM 711 C C . ALA A 1 94 ? 3.658 8.189 -1.932 1.00 98.19 94 ALA A C 1
ATOM 713 O O . ALA A 1 94 ? 3.528 6.969 -2.032 1.00 98.19 94 ALA A O 1
ATOM 714 N N . ILE A 1 95 ? 4.539 8.868 -2.661 1.00 98.38 95 ILE A N 1
ATOM 715 C CA . ILE A 1 95 ? 5.416 8.274 -3.664 1.00 98.38 95 ILE A CA 1
ATOM 716 C C . ILE A 1 95 ? 6.863 8.513 -3.256 1.00 98.38 95 ILE A C 1
ATOM 718 O O . ILE A 1 95 ? 7.281 9.643 -3.005 1.00 98.38 95 ILE A O 1
ATOM 722 N N . TYR A 1 96 ? 7.648 7.444 -3.272 1.00 97.44 96 TYR A N 1
ATOM 723 C CA . TYR A 1 96 ? 9.062 7.426 -2.939 1.00 97.44 96 TYR A CA 1
ATOM 724 C C . TYR A 1 96 ? 9.876 6.834 -4.086 1.00 97.44 96 TYR A C 1
ATOM 726 O O . TYR A 1 96 ? 9.423 5.949 -4.815 1.00 97.44 96 TYR A O 1
ATOM 734 N N . GLN A 1 97 ? 11.109 7.300 -4.228 1.00 95.69 97 GLN A N 1
ATOM 735 C CA . GLN A 1 97 ? 12.083 6.764 -5.168 1.00 95.69 97 GLN A CA 1
ATOM 736 C C . GLN A 1 97 ? 13.183 6.029 -4.404 1.00 95.69 97 GLN A C 1
ATOM 738 O O . GLN A 1 97 ? 13.762 6.583 -3.473 1.00 95.69 97 GLN A O 1
ATOM 743 N N . GLY A 1 98 ? 13.488 4.803 -4.822 1.00 93.94 98 GLY A N 1
ATOM 744 C CA . GLY A 1 98 ? 14.702 4.073 -4.461 1.00 93.94 98 GLY A CA 1
ATOM 745 C C . GLY A 1 98 ? 15.755 4.153 -5.573 1.00 93.94 98 GLY A C 1
ATOM 746 O O . GLY A 1 98 ? 15.614 4.908 -6.533 1.00 93.94 98 GLY A O 1
ATOM 747 N N . HIS A 1 99 ? 16.806 3.339 -5.482 1.00 90.94 99 HIS A N 1
ATOM 748 C CA . HIS A 1 99 ? 17.897 3.338 -6.469 1.00 90.94 99 HIS A CA 1
ATOM 749 C C . HIS A 1 99 ? 17.441 2.956 -7.885 1.00 90.94 99 HIS A C 1
ATOM 751 O O . HIS A 1 99 ? 17.838 3.578 -8.865 1.00 90.94 99 HIS A O 1
ATOM 757 N N . ARG A 1 100 ? 16.621 1.906 -7.995 1.00 92.88 100 ARG A N 1
ATOM 758 C CA . ARG A 1 100 ? 16.132 1.352 -9.272 1.00 92.88 100 ARG A CA 1
ATOM 759 C C . ARG A 1 100 ? 14.624 1.140 -9.286 1.00 92.88 100 ARG A C 1
ATOM 761 O O . ARG A 1 100 ? 14.089 0.530 -10.207 1.00 92.88 100 ARG A O 1
ATOM 768 N N . THR A 1 101 ? 13.944 1.612 -8.250 1.00 96.00 101 THR A N 1
ATOM 769 C CA . THR A 1 101 ? 12.525 1.365 -8.032 1.00 96.00 101 THR A CA 1
ATOM 770 C C . THR A 1 101 ? 11.802 2.644 -7.663 1.00 96.00 101 THR A C 1
ATOM 772 O O . THR A 1 101 ? 12.388 3.601 -7.153 1.00 96.00 101 THR A O 1
ATOM 775 N N . LYS A 1 102 ? 10.495 2.632 -7.883 1.00 97.88 102 LYS A N 1
ATOM 776 C CA . LYS A 1 102 ? 9.565 3.630 -7.372 1.00 97.88 102 LYS A CA 1
ATOM 777 C C . LYS A 1 102 ? 8.505 2.909 -6.557 1.00 97.88 102 LYS A C 1
ATOM 779 O O . LYS A 1 102 ? 8.041 1.833 -6.939 1.00 97.88 102 LYS A O 1
ATOM 784 N N . THR A 1 103 ? 8.194 3.477 -5.399 1.00 98.19 103 THR A N 1
ATOM 785 C CA . THR A 1 103 ? 7.267 2.909 -4.424 1.00 98.19 103 THR A CA 1
ATOM 786 C C . THR A 1 103 ? 6.130 3.884 -4.185 1.00 98.19 103 THR A C 1
ATOM 788 O O . THR A 1 103 ? 6.386 5.050 -3.908 1.00 98.19 103 THR A O 1
ATOM 791 N N . ARG A 1 104 ? 4.889 3.411 -4.251 1.00 98.50 104 ARG A N 1
ATOM 792 C CA . ARG A 1 104 ? 3.711 4.140 -3.779 1.00 98.50 104 ARG A CA 1
ATOM 793 C C . ARG A 1 104 ? 3.187 3.483 -2.518 1.00 98.50 104 ARG A C 1
ATOM 795 O O . ARG A 1 104 ? 3.032 2.263 -2.479 1.00 98.50 104 ARG A O 1
ATOM 802 N N . VAL A 1 105 ? 2.931 4.289 -1.503 1.00 98.25 105 VAL A N 1
ATOM 803 C CA . VAL A 1 105 ? 2.391 3.863 -0.218 1.00 98.25 105 VAL A CA 1
ATOM 804 C C . VAL A 1 105 ? 1.059 4.560 -0.013 1.00 98.25 105 VAL A C 1
ATOM 806 O O . VAL A 1 105 ? 0.997 5.785 -0.067 1.00 98.25 105 VAL A O 1
ATOM 809 N N . ILE A 1 106 ? 0.010 3.781 0.243 1.00 98.44 106 ILE A N 1
ATOM 810 C CA . ILE A 1 106 ? -1.279 4.296 0.696 1.00 98.44 106 ILE A CA 1
ATOM 811 C C . ILE A 1 106 ? -1.485 3.888 2.148 1.00 98.44 106 ILE A C 1
ATOM 813 O O . ILE A 1 106 ? -1.475 2.697 2.457 1.00 98.44 106 ILE A O 1
ATOM 817 N N . ILE A 1 107 ? -1.712 4.861 3.024 1.00 96.06 107 ILE A N 1
ATOM 818 C CA . ILE A 1 107 ? -2.082 4.633 4.424 1.00 96.06 107 ILE A CA 1
ATOM 819 C C . ILE A 1 107 ? -3.541 5.034 4.568 1.00 96.06 107 ILE A C 1
ATOM 821 O O . ILE A 1 107 ? -3.835 6.223 4.516 1.00 96.06 107 ILE A O 1
ATOM 825 N N . ALA A 1 108 ? -4.444 4.074 4.727 1.00 96.31 108 ALA A N 1
ATOM 826 C CA . ALA A 1 108 ? -5.873 4.319 4.888 1.00 96.31 108 ALA A CA 1
ATOM 827 C C . ALA A 1 108 ? -6.321 3.952 6.303 1.00 96.31 108 ALA A C 1
ATOM 829 O O . ALA A 1 108 ? -5.954 2.895 6.813 1.00 96.31 108 ALA A O 1
ATOM 830 N N . ARG A 1 109 ? -7.139 4.803 6.924 1.00 92.94 109 ARG A N 1
ATOM 831 C CA . ARG A 1 109 ? -7.691 4.549 8.256 1.00 92.94 109 ARG A CA 1
ATOM 832 C C . ARG A 1 109 ? -9.151 4.144 8.181 1.00 92.94 109 ARG A C 1
ATOM 834 O O . ARG A 1 109 ? -9.988 4.922 7.727 1.00 92.94 109 ARG A O 1
ATOM 841 N N . GLY A 1 110 ? -9.446 2.954 8.683 1.00 93.06 110 GLY A N 1
ATOM 842 C CA . GLY A 1 110 ? -10.796 2.520 8.996 1.00 93.06 110 GLY A CA 1
ATOM 843 C C . GLY A 1 110 ? -11.167 2.745 10.463 1.00 93.06 110 GLY A C 1
ATOM 844 O O . GLY A 1 110 ? -10.351 3.159 11.294 1.00 93.06 110 GLY A O 1
ATOM 845 N N . GLY A 1 111 ? -12.430 2.473 10.783 1.00 90.62 111 GLY A N 1
ATOM 846 C CA . GLY A 1 111 ? -12.979 2.556 12.134 1.00 90.62 111 GLY A CA 1
ATOM 847 C C . GLY A 1 111 ? -12.341 1.576 13.121 1.00 90.62 111 GLY A C 1
ATOM 848 O O . GLY A 1 111 ? -12.313 1.861 14.315 1.00 90.62 111 GLY A O 1
ATOM 849 N N . ARG A 1 112 ? -11.802 0.445 12.643 1.00 91.31 112 ARG A N 1
ATOM 850 C CA . ARG A 1 112 ? -11.163 -0.583 13.487 1.00 91.31 112 ARG A CA 1
ATOM 851 C C . ARG A 1 112 ? -9.782 -0.991 12.993 1.00 91.31 112 ARG A C 1
ATOM 853 O O . ARG A 1 112 ? -8.967 -1.432 13.799 1.00 91.31 112 ARG A O 1
ATOM 860 N N . THR A 1 113 ? -9.501 -0.829 11.705 1.00 91.56 113 THR A N 1
ATOM 861 C CA . THR A 1 113 ? -8.253 -1.269 11.080 1.00 91.56 113 THR A CA 1
ATOM 862 C C . THR A 1 113 ? -7.556 -0.111 10.372 1.00 91.56 113 THR A C 1
ATOM 864 O O . THR A 1 113 ? -8.167 0.595 9.574 1.00 91.56 113 THR A O 1
ATOM 867 N N . ASP A 1 114 ? -6.258 0.050 10.614 1.00 91.62 114 ASP A N 1
ATOM 868 C CA . ASP A 1 114 ? -5.383 0.842 9.750 1.00 91.62 114 ASP A CA 1
ATOM 869 C C . ASP A 1 114 ? -4.803 -0.066 8.651 1.00 91.62 114 ASP A C 1
ATOM 871 O O . ASP A 1 114 ? -4.307 -1.162 8.927 1.00 91.62 114 ASP A O 1
ATOM 875 N N . PHE A 1 115 ? -4.853 0.390 7.401 1.00 95.44 115 PHE A N 1
ATOM 876 C CA . PHE A 1 115 ? -4.395 -0.331 6.214 1.00 95.44 115 PHE A CA 1
ATOM 877 C C . PHE A 1 115 ? -3.186 0.378 5.605 1.00 95.44 115 PHE A C 1
ATOM 879 O O . PHE A 1 115 ? -3.244 1.571 5.308 1.00 95.44 115 PHE A O 1
ATOM 886 N N . VAL A 1 116 ? -2.106 -0.359 5.356 1.00 96.44 116 VAL A N 1
ATOM 887 C CA . VAL A 1 116 ? -0.924 0.143 4.648 1.00 96.44 116 VAL A CA 1
ATOM 888 C C . VAL A 1 116 ? -0.727 -0.678 3.383 1.00 96.44 116 VAL A C 1
ATOM 890 O O . VAL A 1 116 ? -0.262 -1.820 3.423 1.00 96.44 116 VAL A O 1
ATOM 893 N N . PHE A 1 117 ? -1.077 -0.084 2.247 1.00 98.06 117 PHE A N 1
ATOM 894 C CA . PHE A 1 117 ? -0.793 -0.633 0.932 1.00 98.06 117 PHE A CA 1
ATOM 895 C C . PHE A 1 117 ? 0.566 -0.121 0.471 1.00 98.06 117 PHE A C 1
ATOM 897 O O . PHE A 1 117 ? 0.820 1.077 0.485 1.00 98.06 117 PHE A O 1
ATOM 904 N N . THR A 1 118 ? 1.443 -1.011 0.031 1.00 97.44 118 THR A N 1
ATOM 905 C CA . THR A 1 118 ? 2.731 -0.654 -0.570 1.00 97.44 118 THR A CA 1
ATOM 906 C C . THR A 1 118 ? 2.827 -1.307 -1.932 1.00 97.44 118 THR A C 1
ATOM 908 O O . THR A 1 118 ? 2.654 -2.517 -2.036 1.00 97.44 118 THR A O 1
ATOM 911 N N . PHE A 1 119 ? 3.139 -0.532 -2.960 1.00 98.25 119 PHE A N 1
ATOM 912 C CA . PHE A 1 119 ? 3.397 -1.017 -4.306 1.00 98.25 119 PHE A CA 1
ATOM 913 C C . PHE A 1 119 ? 4.769 -0.545 -4.764 1.00 98.25 119 PHE A C 1
ATOM 915 O O . PHE A 1 119 ? 5.034 0.653 -4.757 1.00 98.25 119 PHE A O 1
ATOM 922 N N . THR A 1 120 ? 5.624 -1.468 -5.192 1.00 97.94 120 THR A N 1
ATOM 923 C CA . THR A 1 120 ? 6.975 -1.169 -5.673 1.00 97.94 120 THR A CA 1
ATOM 924 C C . THR A 1 120 ? 7.187 -1.808 -7.036 1.00 97.94 120 THR A C 1
ATOM 926 O O . THR A 1 120 ? 6.913 -2.995 -7.215 1.00 97.94 120 THR A O 1
ATOM 929 N N . ALA A 1 121 ? 7.724 -1.040 -7.981 1.00 97.75 121 ALA A N 1
ATOM 930 C CA . ALA A 1 121 ? 8.091 -1.520 -9.311 1.00 97.75 121 ALA A CA 1
ATOM 931 C C . ALA A 1 121 ? 9.419 -0.893 -9.786 1.00 97.75 121 ALA A C 1
ATOM 933 O O . ALA A 1 121 ? 9.826 0.144 -9.244 1.00 97.75 121 ALA A O 1
ATOM 934 N N . PRO A 1 122 ? 10.103 -1.499 -10.777 1.00 97.31 122 PRO A N 1
ATOM 935 C CA . PRO A 1 122 ? 11.240 -0.887 -11.465 1.00 97.31 122 PRO A CA 1
ATOM 936 C C . PRO A 1 122 ? 10.887 0.484 -12.056 1.00 97.31 122 PRO A C 1
ATOM 938 O O . PRO A 1 122 ? 9.749 0.695 -12.470 1.00 97.31 122 PRO A O 1
ATOM 941 N N . LEU A 1 123 ? 11.842 1.419 -12.076 1.00 95.75 123 LEU A N 1
ATOM 942 C CA . LEU A 1 123 ? 11.599 2.803 -12.522 1.00 95.75 123 LEU A CA 1
ATOM 943 C C . LEU A 1 123 ? 11.061 2.892 -13.956 1.00 95.75 123 LEU A C 1
ATOM 945 O O . LEU A 1 123 ? 10.147 3.665 -14.216 1.00 95.75 123 LEU A O 1
ATOM 949 N N . ASP A 1 124 ? 11.620 2.088 -14.853 1.00 96.00 124 ASP A N 1
ATOM 950 C CA . ASP A 1 124 ? 11.294 1.996 -16.277 1.00 96.00 124 ASP A CA 1
ATOM 951 C C . ASP A 1 124 ? 9.925 1.366 -16.556 1.00 96.00 124 ASP A C 1
ATOM 953 O O . ASP A 1 124 ? 9.314 1.650 -17.581 1.00 96.00 124 ASP A O 1
ATOM 957 N N . LEU A 1 125 ? 9.419 0.551 -15.628 1.00 96.19 125 LEU A N 1
ATOM 958 C CA . LEU A 1 125 ? 8.150 -0.167 -15.772 1.00 96.19 125 LEU A CA 1
ATOM 959 C C . LEU A 1 125 ? 7.069 0.326 -14.802 1.00 96.19 125 LEU A C 1
ATOM 961 O O . LEU A 1 125 ? 5.998 -0.279 -14.704 1.00 96.19 125 LEU A O 1
ATOM 965 N N . TYR A 1 126 ? 7.342 1.380 -14.031 1.00 97.31 126 TYR A N 1
ATOM 966 C CA . TYR A 1 126 ? 6.451 1.811 -12.958 1.00 97.31 126 TYR A CA 1
ATOM 967 C C . TYR A 1 126 ? 5.106 2.306 -13.496 1.00 97.31 126 TYR A C 1
ATOM 969 O O . TYR A 1 126 ? 4.065 1.887 -12.993 1.00 97.31 126 TYR A O 1
ATOM 977 N N . ASP A 1 127 ? 5.118 3.169 -14.514 1.00 95.94 127 ASP A N 1
ATOM 978 C CA . ASP A 1 127 ? 3.893 3.795 -15.029 1.00 95.94 127 ASP A CA 1
ATOM 979 C C . ASP A 1 127 ? 2.956 2.773 -15.699 1.00 95.94 127 ASP A C 1
ATOM 981 O O . ASP A 1 127 ? 1.734 2.914 -15.628 1.00 95.94 127 ASP A O 1
ATOM 985 N N . GLU A 1 128 ? 3.512 1.696 -16.264 1.00 94.00 128 GLU A N 1
ATOM 986 C CA . GLU A 1 128 ? 2.740 0.556 -16.766 1.00 94.00 128 GLU A CA 1
ATOM 987 C C . GLU A 1 128 ? 2.100 -0.226 -15.608 1.00 94.00 128 GLU A C 1
ATOM 989 O O . GLU A 1 128 ? 0.890 -0.465 -15.584 1.00 94.00 128 GLU A O 1
ATOM 994 N N . HIS A 1 129 ? 2.896 -0.611 -14.607 1.00 95.75 129 HIS A N 1
ATOM 995 C CA . HIS A 1 129 ? 2.425 -1.514 -13.560 1.00 95.75 129 HIS A CA 1
ATOM 996 C C . HIS A 1 129 ? 1.567 -0.838 -12.487 1.00 95.75 129 HIS A C 1
ATOM 998 O O . HIS A 1 129 ? 0.748 -1.510 -11.858 1.00 95.75 129 HIS A O 1
ATOM 1004 N N . VAL A 1 130 ? 1.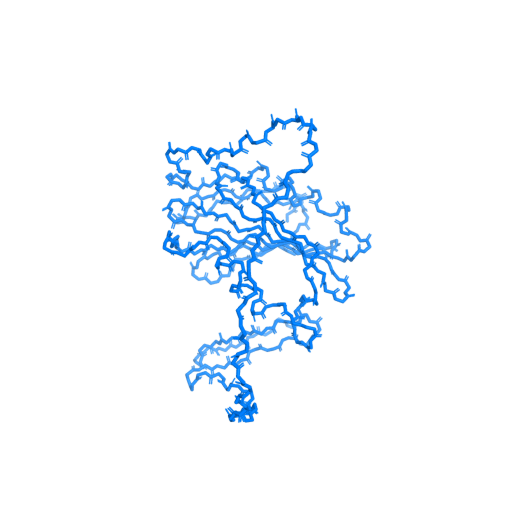700 0.475 -12.272 1.00 97.31 130 VAL A N 1
ATOM 1005 C CA . VAL A 1 130 ? 0.907 1.193 -11.260 1.00 97.31 130 VAL A CA 1
ATOM 1006 C C . VAL A 1 130 ? -0.593 1.153 -11.569 1.00 97.31 130 VAL A C 1
ATOM 1008 O O . VAL A 1 130 ? -1.406 1.220 -10.649 1.00 97.31 130 VAL A O 1
ATOM 1011 N N . GLN A 1 131 ? -0.986 0.950 -12.831 1.00 95.75 131 GLN A N 1
ATOM 1012 C CA . GLN A 1 131 ? -2.395 0.775 -13.200 1.00 95.75 131 GLN A CA 1
ATOM 1013 C C . GLN A 1 131 ? -3.019 -0.468 -12.558 1.00 95.75 131 GLN A C 1
ATOM 1015 O O . GLN A 1 131 ? -4.185 -0.447 -12.167 1.00 95.75 131 GLN A O 1
ATOM 1020 N N . ILE A 1 132 ? -2.230 -1.527 -12.358 1.00 95.31 132 ILE A N 1
ATOM 1021 C CA . ILE A 1 132 ? -2.677 -2.732 -11.650 1.00 95.31 132 ILE A CA 1
ATOM 1022 C C . ILE A 1 132 ? -2.949 -2.395 -10.184 1.00 95.31 132 ILE A C 1
ATOM 1024 O O . ILE A 1 132 ? -3.959 -2.816 -9.628 1.00 95.31 132 ILE A O 1
ATOM 1028 N N . PHE A 1 133 ? -2.077 -1.601 -9.562 1.00 97.44 133 PHE A N 1
ATOM 1029 C CA . PHE A 1 133 ? -2.272 -1.162 -8.184 1.00 97.44 133 PHE A CA 1
ATOM 1030 C C . PHE A 1 133 ? -3.497 -0.252 -8.038 1.00 97.44 133 PHE A C 1
ATOM 1032 O O . PHE A 1 133 ? -4.292 -0.447 -7.123 1.00 97.44 133 PHE A O 1
ATOM 1039 N N . ASN A 1 134 ? -3.712 0.673 -8.978 1.00 97.69 134 ASN A N 1
ATOM 1040 C CA . ASN A 1 134 ? -4.926 1.493 -9.027 1.00 97.69 134 ASN A CA 1
ATOM 1041 C C . ASN A 1 134 ? -6.185 0.624 -9.114 1.00 97.69 134 ASN A C 1
ATOM 1043 O O . ASN A 1 134 ? -7.129 0.836 -8.357 1.00 97.69 134 ASN A O 1
ATOM 1047 N N . TRP A 1 135 ? -6.185 -0.384 -9.991 1.00 95.81 135 TRP A N 1
ATOM 1048 C CA . TRP A 1 135 ? -7.294 -1.328 -10.103 1.00 95.81 135 TRP A CA 1
ATOM 1049 C C . TRP A 1 135 ? -7.54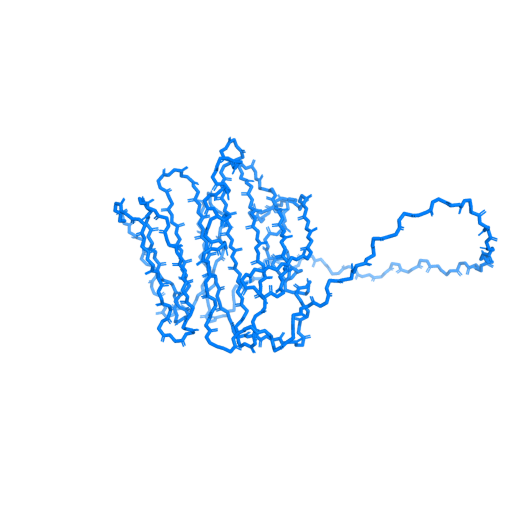5 -2.080 -8.788 1.00 95.81 135 TRP A C 1
ATOM 1051 O O . TRP A 1 135 ? -8.703 -2.225 -8.392 1.00 95.81 135 TRP A O 1
ATOM 1061 N N . VAL A 1 136 ? -6.487 -2.496 -8.078 1.00 96.56 136 VAL A N 1
ATOM 1062 C CA . VAL A 1 136 ? -6.621 -3.128 -6.756 1.00 96.56 136 VAL A CA 1
ATOM 1063 C C . VAL A 1 136 ? -7.272 -2.178 -5.752 1.00 96.56 136 VAL A C 1
ATOM 1065 O O . VAL A 1 136 ? -8.207 -2.579 -5.067 1.00 96.56 136 VAL A O 1
ATOM 1068 N N . LEU A 1 137 ? -6.819 -0.923 -5.680 1.00 97.50 137 LEU A N 1
ATOM 1069 C CA . LEU A 1 137 ? -7.359 0.076 -4.751 1.00 97.50 137 LEU A CA 1
ATOM 1070 C C . LEU A 1 137 ? -8.825 0.426 -5.046 1.00 97.50 137 LEU A C 1
ATOM 1072 O O . LEU A 1 137 ? -9.604 0.601 -4.114 1.00 97.50 137 LEU A O 1
ATOM 1076 N N . ILE A 1 138 ? -9.213 0.502 -6.325 1.00 95.81 138 ILE A N 1
ATOM 1077 C CA . ILE A 1 138 ? -10.596 0.782 -6.750 1.00 95.81 138 ILE A CA 1
ATOM 1078 C C . ILE A 1 138 ? -11.546 -0.349 -6.341 1.00 95.81 138 ILE A C 1
ATOM 1080 O O . ILE A 1 138 ? -12.680 -0.091 -5.948 1.00 95.81 138 ILE A O 1
ATOM 1084 N N . ASN A 1 139 ? -11.085 -1.598 -6.434 1.00 94.75 139 ASN A N 1
ATOM 1085 C CA . ASN A 1 139 ? -11.900 -2.786 -6.172 1.00 94.75 139 ASN A CA 1
ATOM 1086 C C . ASN A 1 139 ? -11.717 -3.340 -4.747 1.00 94.75 139 ASN A C 1
ATOM 1088 O O . ASN A 1 139 ? -12.296 -4.369 -4.401 1.00 94.75 139 ASN A O 1
ATOM 1092 N N . PHE A 1 140 ? -10.912 -2.678 -3.915 1.00 97.19 140 PHE A N 1
ATOM 1093 C CA . PHE A 1 140 ? -10.770 -3.014 -2.506 1.00 97.19 140 PHE A CA 1
ATOM 1094 C C . PHE A 1 140 ? -12.059 -2.685 -1.748 1.00 97.19 140 PHE A C 1
ATOM 1096 O O . PHE A 1 140 ? -12.627 -1.600 -1.884 1.00 97.19 140 PHE A O 1
ATOM 1103 N N . VAL A 1 141 ? -12.497 -3.615 -0.899 1.00 96.31 141 VAL A N 1
ATOM 1104 C CA . VAL A 1 141 ? -13.670 -3.434 -0.041 1.00 96.31 141 VAL A CA 1
ATOM 1105 C C . VAL A 1 141 ? -13.237 -3.617 1.411 1.00 96.31 141 VAL A C 1
ATOM 1107 O O . VAL A 1 141 ? -12.831 -4.720 1.778 1.00 96.31 141 VAL A O 1
ATOM 1110 N N . PRO A 1 142 ? -13.300 -2.576 2.259 1.00 95.88 142 PRO A N 1
ATOM 1111 C CA . PRO A 1 142 ? -12.951 -2.719 3.662 1.00 95.88 142 PRO A CA 1
ATOM 1112 C C . PRO A 1 142 ? -14.007 -3.556 4.395 1.00 95.88 142 PRO A C 1
ATOM 1114 O O . PRO A 1 142 ? -15.135 -3.703 3.921 1.00 95.88 142 PRO A O 1
ATOM 1117 N N . GLY A 1 143 ? -13.637 -4.107 5.551 1.00 94.00 143 GLY A N 1
ATOM 1118 C CA . GLY A 1 143 ? -14.562 -4.874 6.382 1.00 94.00 143 GLY A CA 1
ATOM 1119 C C . GLY A 1 143 ? -15.747 -4.038 6.872 1.00 94.00 143 GLY A C 1
ATOM 1120 O O . GLY A 1 143 ? -15.743 -2.805 6.825 1.00 94.00 143 GLY A O 1
ATOM 1121 N N . GLU A 1 144 ? -16.773 -4.715 7.379 1.00 92.00 144 GLU A N 1
ATOM 1122 C CA . GLU A 1 144 ? -17.936 -4.049 7.970 1.00 92.00 144 GLU A CA 1
ATOM 1123 C C . GLU A 1 144 ? -17.513 -3.081 9.093 1.00 92.00 144 GLU A C 1
ATOM 1125 O O . GLU A 1 144 ? -16.566 -3.348 9.831 1.00 92.00 144 GLU A O 1
ATOM 1130 N N . GLY A 1 145 ? -18.165 -1.923 9.207 1.00 90.69 145 GLY A N 1
ATOM 1131 C CA . GLY A 1 145 ? -17.846 -0.925 10.238 1.00 90.69 145 GLY A CA 1
ATOM 1132 C C . GLY A 1 145 ? -16.499 -0.203 10.080 1.00 90.69 145 GLY A C 1
ATOM 1133 O O . GLY A 1 145 ? -16.147 0.600 10.938 1.00 90.69 145 GLY A O 1
ATOM 1134 N N . GLU A 1 146 ? -15.734 -0.452 9.011 1.00 93.50 146 GLU A N 1
ATOM 1135 C CA . GLU A 1 146 ? -14.480 0.275 8.766 1.00 93.50 146 GLU A CA 1
ATOM 1136 C C . GLU A 1 146 ? -14.706 1.662 8.166 1.00 93.50 146 GLU A C 1
ATOM 1138 O O . GLU A 1 146 ? -13.916 2.573 8.400 1.00 93.50 146 GLU A O 1
ATOM 1143 N N . ARG A 1 147 ? -15.771 1.847 7.383 1.00 87.38 147 ARG A N 1
ATOM 1144 C CA . ARG A 1 147 ? -16.067 3.163 6.816 1.00 87.38 147 ARG A CA 1
ATOM 1145 C C . ARG A 1 147 ? -16.516 4.107 7.932 1.00 87.38 147 ARG A C 1
ATOM 1147 O O . ARG A 1 147 ? -17.388 3.723 8.714 1.00 87.38 147 ARG A O 1
ATOM 1154 N N . PRO A 1 148 ? -15.964 5.329 8.008 1.00 73.31 148 PRO A N 1
ATOM 1155 C CA . PRO A 1 148 ? -16.442 6.305 8.972 1.00 73.31 148 PRO A CA 1
ATOM 1156 C C . PRO A 1 148 ? -17.921 6.610 8.702 1.00 73.31 148 PRO A C 1
ATOM 1158 O O . PRO A 1 148 ? -18.349 6.686 7.551 1.00 73.31 148 PRO A O 1
ATOM 1161 N N . ALA A 1 149 ? -18.703 6.803 9.768 1.00 60.34 149 ALA A N 1
ATOM 1162 C CA . ALA A 1 149 ? -20.130 7.131 9.675 1.00 60.34 149 ALA A CA 1
ATOM 1163 C C . ALA A 1 149 ? -20.398 8.470 8.954 1.00 60.34 149 ALA A C 1
ATOM 1165 O O . ALA A 1 149 ? -21.521 8.745 8.541 1.00 60.34 149 ALA A O 1
ATOM 1166 N N . GLN A 1 150 ? -19.358 9.290 8.781 1.00 48.12 150 GLN A N 1
ATOM 1167 C CA . GLN A 1 150 ? -19.387 10.556 8.067 1.00 48.12 150 GLN A CA 1
ATOM 1168 C C . GLN A 1 150 ? -18.204 10.596 7.094 1.00 48.12 150 GLN A C 1
ATOM 1170 O O . GLN A 1 150 ? -17.060 10.371 7.495 1.00 48.12 150 GLN A O 1
ATOM 1175 N N . ALA A 1 151 ? -18.477 10.840 5.809 1.00 45.62 151 ALA A N 1
ATOM 1176 C CA . ALA A 1 151 ? -17.427 11.024 4.813 1.00 45.62 151 ALA A CA 1
ATOM 1177 C C . ALA A 1 151 ? -16.531 12.208 5.225 1.00 45.62 151 ALA A C 1
ATOM 1179 O O . ALA A 1 151 ? -17.063 13.200 5.734 1.00 45.62 151 ALA A O 1
ATOM 1180 N N . PRO A 1 152 ? -15.202 12.148 5.008 1.00 45.62 152 PRO A N 1
ATOM 1181 C CA . PRO A 1 152 ? -14.356 13.317 5.183 1.00 45.62 152 PRO A CA 1
ATOM 1182 C C . PRO A 1 152 ? -14.912 14.430 4.298 1.00 45.62 152 PRO A C 1
ATOM 1184 O O . PRO A 1 152 ? -15.003 14.269 3.079 1.00 45.62 152 PRO A O 1
ATOM 1187 N N . VAL A 1 153 ? -15.339 15.531 4.912 1.00 40.75 153 VAL A N 1
ATOM 1188 C CA . VAL A 1 153 ? -15.695 16.743 4.180 1.00 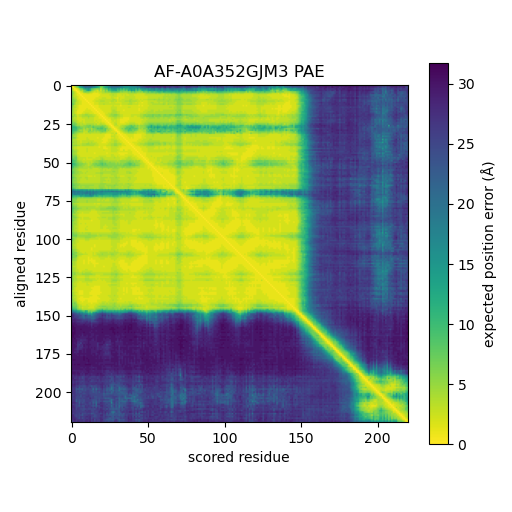40.75 153 VAL A CA 1
ATOM 1189 C C . VAL A 1 153 ? -14.432 17.155 3.437 1.00 40.75 153 VAL A C 1
ATOM 1191 O O . VAL A 1 153 ? -13.426 17.500 4.053 1.00 40.75 153 VAL A O 1
ATOM 1194 N N . ALA A 1 154 ? -14.448 17.020 2.113 1.00 40.41 154 ALA A N 1
ATOM 1195 C CA . ALA A 1 154 ? -13.438 17.638 1.281 1.00 40.41 154 ALA A CA 1
ATOM 1196 C C . ALA A 1 154 ? -13.534 19.142 1.544 1.00 40.41 154 ALA A C 1
ATOM 1198 O O . ALA A 1 154 ? -14.596 19.726 1.319 1.00 40.41 154 ALA A O 1
ATOM 1199 N N . ASP A 1 155 ? -12.457 19.756 2.035 1.00 33.09 155 ASP A N 1
ATOM 1200 C CA . ASP A 1 155 ? -12.326 21.208 2.023 1.00 33.09 155 ASP A CA 1
ATOM 1201 C C . ASP A 1 155 ? -12.401 21.657 0.562 1.00 33.09 155 ASP A C 1
ATOM 1203 O O . ASP A 1 155 ? -11.433 21.620 -0.201 1.00 33.09 155 ASP A O 1
ATOM 1207 N N . ALA A 1 156 ? -13.606 22.031 0.148 1.00 35.84 156 ALA A N 1
ATOM 1208 C CA . ALA A 1 156 ? -13.889 22.639 -1.130 1.00 35.84 156 ALA A CA 1
ATOM 1209 C C . ALA A 1 156 ? -13.387 24.086 -1.101 1.00 35.84 156 ALA A C 1
ATOM 1211 O O . ALA A 1 156 ? -14.176 25.025 -1.109 1.00 35.84 156 ALA A O 1
ATOM 1212 N N . THR A 1 157 ? -12.070 24.288 -1.113 1.00 32.56 157 THR A N 1
ATOM 1213 C CA . THR A 1 157 ? -11.504 25.600 -1.449 1.00 32.56 157 THR A CA 1
ATOM 1214 C C . THR A 1 157 ? -11.288 25.666 -2.954 1.00 32.56 157 THR A C 1
ATOM 1216 O O . THR A 1 157 ? -10.175 25.635 -3.471 1.00 32.56 157 THR A O 1
ATOM 1219 N N . GLY A 1 158 ? -12.409 25.723 -3.668 1.00 31.56 158 GLY A N 1
ATOM 1220 C CA . GLY A 1 158 ? -12.480 26.126 -5.060 1.00 31.56 158 GLY A CA 1
ATOM 1221 C C . GLY A 1 158 ? -13.102 27.512 -5.157 1.00 31.56 158 GLY A C 1
ATOM 1222 O O . GLY A 1 158 ? -14.279 27.625 -5.477 1.00 31.56 158 GLY A O 1
ATOM 1223 N N . THR A 1 159 ? -12.314 28.566 -4.946 1.00 29.72 159 THR A N 1
ATOM 1224 C CA . THR A 1 159 ? -12.698 29.915 -5.384 1.00 29.72 159 THR A CA 1
ATOM 1225 C C . THR A 1 159 ? -11.484 30.640 -5.944 1.00 29.72 159 THR A C 1
ATOM 1227 O O . THR A 1 159 ? -10.605 31.111 -5.227 1.00 29.72 159 THR A O 1
ATOM 1230 N N . LYS A 1 160 ? -11.437 30.723 -7.276 1.00 35.91 160 LYS A N 1
ATOM 1231 C CA . LYS A 1 160 ? -10.612 31.695 -7.991 1.00 35.91 160 LYS A CA 1
ATOM 1232 C C . LYS A 1 160 ? -11.142 33.093 -7.677 1.00 35.91 160 LYS A C 1
ATOM 1234 O O . LYS A 1 160 ? -12.279 33.369 -8.035 1.00 35.91 160 LYS A O 1
ATOM 1239 N N . THR A 1 161 ? -10.295 33.980 -7.164 1.00 30.55 161 THR A N 1
ATOM 1240 C CA . THR A 1 161 ? -10.297 35.405 -7.540 1.00 30.55 161 THR A CA 1
ATOM 1241 C C . THR A 1 161 ? -8.952 36.033 -7.189 1.00 30.55 161 THR A C 1
ATOM 1243 O O . THR A 1 161 ? -8.586 36.127 -6.022 1.00 30.55 161 THR A O 1
ATOM 1246 N N . SER A 1 162 ? -8.236 36.498 -8.214 1.00 33.19 162 SER A N 1
ATOM 1247 C CA . SER A 1 162 ? -7.146 37.465 -8.086 1.00 33.19 162 SER A CA 1
ATOM 1248 C C . SER A 1 162 ? -7.629 38.747 -7.404 1.00 33.19 162 SER A C 1
ATOM 1250 O O . SER A 1 162 ? -8.639 39.304 -7.835 1.00 33.19 162 SER A O 1
ATOM 1252 N N . LYS A 1 163 ? -6.853 39.269 -6.443 1.00 30.97 163 LYS A N 1
ATOM 1253 C CA . LYS A 1 163 ? -6.579 40.710 -6.265 1.00 30.97 163 LYS A CA 1
ATOM 1254 C C . LYS A 1 163 ? -5.436 40.938 -5.254 1.00 30.97 163 LYS A C 1
ATOM 1256 O O . LYS A 1 163 ? -5.512 40.494 -4.120 1.00 30.97 163 LYS A O 1
ATOM 1261 N N . THR A 1 164 ? -4.395 41.595 -5.770 1.00 30.08 164 THR A N 1
ATOM 1262 C CA . THR A 1 164 ? -3.329 42.464 -5.217 1.00 30.08 164 THR A CA 1
ATOM 1263 C C . THR A 1 164 ? -3.020 42.463 -3.700 1.00 30.08 164 THR A C 1
ATOM 1265 O O . THR A 1 164 ? -3.936 42.572 -2.890 1.00 30.08 164 THR A O 1
ATOM 1268 N N . PRO A 1 165 ? -1.725 42.446 -3.301 1.00 32.84 165 PRO A N 1
ATOM 1269 C CA . PRO A 1 165 ? -1.304 42.318 -1.906 1.00 32.84 165 PRO A CA 1
ATOM 1270 C C . PRO A 1 165 ? -1.434 43.633 -1.127 1.00 32.84 165 PRO A C 1
ATOM 1272 O O . PRO A 1 165 ? -0.988 44.684 -1.588 1.00 32.84 165 PRO A O 1
ATOM 1275 N N . VAL A 1 166 ? -1.971 43.556 0.092 1.00 32.16 166 VAL A N 1
ATOM 1276 C CA . VAL A 1 166 ? -1.832 44.610 1.104 1.00 32.16 166 VAL A CA 1
ATOM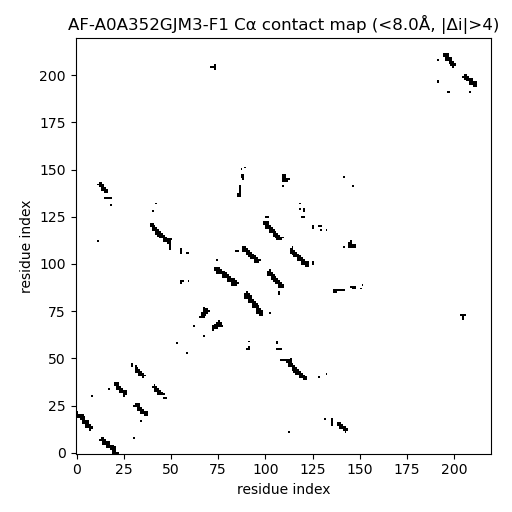 1277 C C . VAL A 1 166 ? -0.875 44.112 2.181 1.00 32.16 166 VAL A C 1
ATOM 1279 O O . VAL A 1 166 ? -1.100 43.101 2.840 1.00 32.16 166 VAL A O 1
ATOM 1282 N N . ASN A 1 167 ? 0.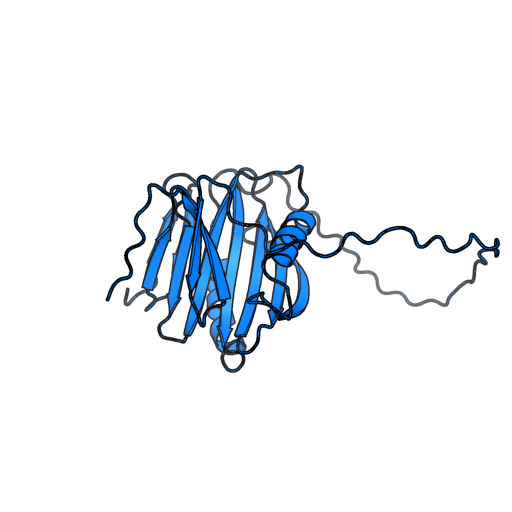224 44.846 2.280 1.00 28.64 167 ASN A N 1
ATOM 1283 C CA . ASN A 1 167 ? 1.320 44.724 3.223 1.00 28.64 167 ASN A CA 1
ATOM 1284 C C . ASN A 1 167 ? 0.837 44.989 4.663 1.00 28.64 167 ASN A C 1
ATOM 1286 O O . ASN A 1 167 ? 0.171 45.997 4.900 1.00 28.64 167 ASN A O 1
ATOM 1290 N N . VAL A 1 168 ? 1.216 44.140 5.622 1.00 30.20 168 VAL A N 1
ATOM 1291 C CA . VAL A 1 168 ? 1.126 44.446 7.061 1.00 30.20 168 VAL A CA 1
ATOM 1292 C C . VAL A 1 168 ? 2.486 44.122 7.698 1.00 30.20 168 VAL A C 1
ATOM 1294 O O . VAL A 1 168 ? 2.970 43.000 7.541 1.00 30.20 168 VAL A O 1
ATOM 1297 N N . PRO A 1 169 ? 3.136 45.088 8.375 1.00 28.91 169 PRO A N 1
ATOM 1298 C CA . PRO A 1 169 ? 4.521 44.971 8.813 1.00 28.91 169 PRO A CA 1
ATOM 1299 C C . PRO A 1 169 ? 4.620 44.202 10.133 1.00 28.91 169 PRO A C 1
ATOM 1301 O O . PRO A 1 169 ? 3.910 44.516 11.089 1.00 28.91 169 PRO A O 1
ATOM 1304 N N . VAL A 1 170 ? 5.551 43.249 10.227 1.00 32.00 170 VAL A N 1
ATOM 1305 C CA . VAL A 1 170 ? 5.940 42.655 11.514 1.00 32.00 170 VAL A CA 1
ATOM 1306 C C . VAL A 1 170 ? 7.316 43.177 11.904 1.00 32.00 170 VAL A C 1
ATOM 1308 O O . VAL A 1 170 ? 8.295 43.079 11.168 1.00 32.00 170 VAL A O 1
ATOM 1311 N N . ARG A 1 171 ? 7.314 43.819 13.068 1.00 27.91 171 ARG A N 1
ATOM 1312 C CA . ARG A 1 171 ? 8.391 44.549 13.722 1.00 27.91 171 ARG A CA 1
ATOM 1313 C C . ARG A 1 171 ? 9.529 43.614 14.140 1.00 27.91 171 ARG A C 1
ATOM 1315 O O . ARG A 1 171 ? 9.284 42.547 14.692 1.00 27.91 171 ARG A O 1
ATOM 1322 N N . ALA A 1 172 ? 10.757 44.067 13.897 1.00 26.45 172 ALA A N 1
ATOM 1323 C CA . ALA A 1 172 ? 11.990 43.455 14.372 1.00 26.45 172 ALA A CA 1
ATOM 1324 C C . ALA A 1 172 ? 12.074 43.466 15.909 1.00 26.45 172 ALA A C 1
ATOM 1326 O O . ALA A 1 172 ? 11.730 44.464 16.547 1.00 26.45 172 ALA A O 1
ATOM 1327 N N . GLY A 1 173 ? 12.561 42.361 16.470 1.00 25.94 173 GLY A N 1
ATOM 1328 C CA . GLY A 1 173 ? 13.005 42.227 17.852 1.00 25.94 173 GLY A CA 1
ATOM 1329 C C . GLY A 1 173 ? 14.223 41.305 17.888 1.00 25.94 173 GLY A C 1
ATOM 1330 O O . GLY A 1 173 ? 14.204 40.236 17.282 1.00 25.94 173 GLY A O 1
ATOM 1331 N N . ASP A 1 174 ? 15.282 41.791 18.525 1.00 27.09 174 ASP A N 1
ATOM 1332 C CA . ASP A 1 174 ? 16.659 41.306 18.480 1.00 27.09 174 ASP A CA 1
ATOM 1333 C C . ASP A 1 174 ? 16.926 39.913 19.084 1.00 27.09 174 ASP A C 1
ATOM 1335 O O . ASP A 1 174 ? 16.269 39.454 20.014 1.00 27.09 174 ASP A O 1
ATOM 1339 N N . HIS A 1 175 ? 17.969 39.299 18.515 1.00 26.44 175 HIS A N 1
ATOM 1340 C CA . HIS A 1 175 ? 18.908 38.278 18.998 1.00 26.44 175 HIS A CA 1
ATOM 1341 C C . HIS A 1 175 ? 18.685 37.554 20.343 1.00 26.44 175 HIS A C 1
ATOM 1343 O O . HIS A 1 175 ? 18.669 38.154 21.415 1.00 26.44 175 HIS A O 1
ATOM 1349 N N . VAL A 1 176 ? 18.832 36.220 20.293 1.00 27.41 176 VAL A N 1
ATOM 1350 C CA . VAL A 1 176 ? 19.456 35.441 21.378 1.00 27.41 176 VAL A CA 1
ATOM 1351 C C . VAL A 1 176 ? 20.486 34.464 20.815 1.00 27.41 176 VAL A C 1
ATOM 1353 O O . VAL A 1 176 ? 20.306 33.864 19.757 1.00 27.41 176 VAL A O 1
ATOM 1356 N N . ALA A 1 177 ? 21.609 34.404 21.522 1.00 26.16 177 ALA A N 1
ATOM 1357 C CA . ALA A 1 177 ? 22.885 33.854 21.114 1.00 26.16 177 ALA A CA 1
ATOM 1358 C C . ALA A 1 177 ? 22.959 32.318 21.087 1.00 26.16 177 ALA A C 1
ATOM 1360 O O . ALA A 1 177 ? 22.232 31.604 21.772 1.00 26.16 177 ALA A O 1
ATOM 1361 N N . SER A 1 178 ? 23.939 31.860 20.307 1.00 29.39 178 SER A N 1
ATOM 1362 C CA . SER A 1 178 ? 24.506 30.515 20.259 1.00 29.39 178 SER A CA 1
ATOM 1363 C C . SER A 1 178 ? 24.782 29.926 21.648 1.00 29.39 178 SER A C 1
ATOM 1365 O O . SER A 1 178 ? 25.511 30.520 22.441 1.00 29.39 178 SER A O 1
ATOM 1367 N N . MET A 1 179 ? 24.290 28.710 21.894 1.00 27.17 179 MET A N 1
ATOM 1368 C CA . MET A 1 179 ? 24.942 27.757 22.790 1.00 27.17 179 MET A CA 1
ATOM 1369 C C . MET A 1 179 ? 25.022 26.398 22.099 1.00 27.17 179 MET A C 1
ATOM 1371 O O . MET A 1 179 ? 24.062 25.634 22.040 1.00 27.17 179 MET A O 1
ATOM 1375 N N . ALA A 1 180 ? 26.207 26.110 21.566 1.00 28.22 180 ALA A N 1
ATOM 1376 C CA . ALA A 1 180 ? 26.653 24.752 21.335 1.00 28.22 180 ALA A CA 1
ATOM 1377 C C . ALA A 1 180 ? 27.026 24.132 22.690 1.00 28.22 180 ALA A C 1
ATOM 1379 O O . ALA A 1 180 ? 27.951 24.599 23.350 1.00 28.22 180 ALA A O 1
ATOM 1380 N N . ALA A 1 181 ? 26.330 23.067 23.084 1.00 28.20 181 ALA A N 1
ATOM 1381 C CA . ALA A 1 181 ? 26.789 22.145 24.114 1.00 28.20 181 ALA A CA 1
ATOM 1382 C C . ALA A 1 181 ? 26.269 20.730 23.806 1.00 28.20 181 ALA A C 1
ATOM 1384 O O . ALA A 1 181 ? 25.069 20.480 23.836 1.00 28.20 181 ALA A O 1
ATOM 1385 N N . GLY A 1 182 ? 27.200 19.820 23.502 1.00 27.45 182 GLY A N 1
ATOM 1386 C CA . GLY A 1 182 ? 27.040 18.372 23.663 1.00 27.45 182 GLY A CA 1
ATOM 1387 C C . GLY A 1 182 ? 26.213 17.625 22.614 1.00 27.45 182 GLY A C 1
ATOM 1388 O O . GLY A 1 182 ? 25.086 17.228 22.882 1.00 27.45 182 GLY A O 1
ATOM 1389 N N . ARG A 1 183 ? 26.811 17.307 21.458 1.00 28.83 183 ARG A N 1
ATOM 1390 C CA . ARG A 1 183 ? 26.389 16.146 20.654 1.00 28.83 183 ARG A CA 1
ATOM 1391 C C . ARG A 1 183 ? 26.992 14.891 21.309 1.00 28.83 183 ARG A C 1
ATOM 1393 O O . ARG A 1 183 ? 28.218 14.804 21.337 1.00 28.83 183 ARG A O 1
ATOM 1400 N N . PRO A 1 184 ? 26.204 13.916 21.796 1.00 28.95 184 PRO A N 1
ATOM 1401 C CA . PRO A 1 184 ? 26.730 12.579 22.036 1.00 28.95 184 PRO A CA 1
ATOM 1402 C C . PRO A 1 184 ? 27.120 11.973 20.686 1.00 28.95 184 PRO A C 1
ATOM 1404 O O . PRO A 1 184 ? 26.362 12.074 19.716 1.00 28.95 184 PRO A O 1
ATOM 1407 N N . GLU A 1 185 ? 28.307 11.379 20.605 1.00 29.22 185 GLU A N 1
ATOM 1408 C CA . GLU A 1 185 ? 28.723 10.607 19.436 1.00 29.22 185 GLU A CA 1
ATOM 1409 C C . GLU A 1 185 ? 27.675 9.531 19.086 1.00 29.22 185 GLU A C 1
A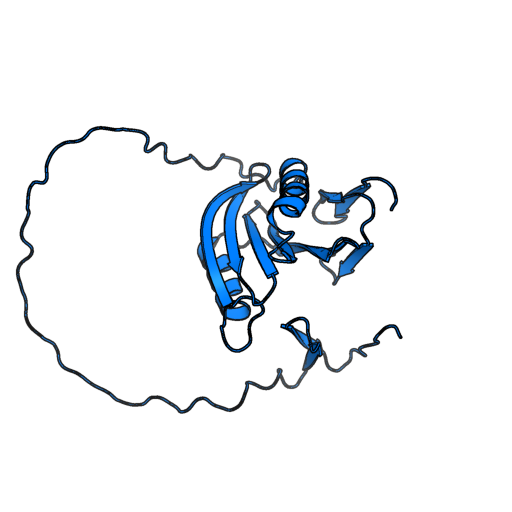TOM 1411 O O . GLU A 1 185 ? 27.038 8.976 19.988 1.00 29.22 185 GLU A O 1
ATOM 1416 N N . PRO A 1 186 ? 27.457 9.223 17.792 1.00 33.84 186 PRO A N 1
ATOM 1417 C CA . PRO A 1 186 ? 26.551 8.157 17.399 1.00 33.84 186 PRO A CA 1
ATOM 1418 C C . PRO A 1 186 ? 27.071 6.828 17.950 1.00 33.84 186 PRO A C 1
ATOM 1420 O O . PRO A 1 186 ? 28.103 6.315 17.521 1.00 33.84 186 PRO A O 1
ATOM 1423 N N . GLY A 1 187 ? 26.338 6.279 18.918 1.00 32.72 187 GLY A N 1
ATOM 1424 C CA . GLY A 1 187 ? 26.614 4.955 19.453 1.00 32.72 187 GLY A CA 1
ATOM 1425 C C . GLY A 1 187 ? 26.577 3.881 18.354 1.00 32.72 187 GLY A C 1
ATOM 1426 O O . GLY A 1 187 ? 25.909 4.053 17.327 1.00 32.72 187 GLY A O 1
ATOM 1427 N N . PRO A 1 188 ? 27.288 2.757 18.548 1.00 38.00 188 PRO A N 1
ATOM 1428 C CA . PRO A 1 188 ? 27.261 1.632 17.621 1.00 38.00 188 PRO A CA 1
ATOM 1429 C C . PRO A 1 188 ? 25.814 1.174 17.395 1.00 38.00 188 PRO A C 1
ATOM 1431 O O . PRO A 1 188 ? 25.019 1.179 18.333 1.00 38.00 188 PRO A O 1
ATOM 1434 N N . MET A 1 189 ? 25.489 0.812 16.141 1.00 51.78 189 MET A N 1
ATOM 1435 C CA . MET A 1 189 ? 24.208 0.231 15.700 1.00 51.78 189 MET A CA 1
ATOM 1436 C C . MET A 1 189 ? 23.463 -0.437 16.853 1.00 51.78 189 MET A C 1
ATOM 1438 O O . MET A 1 189 ? 23.969 -1.419 17.393 1.00 51.78 189 MET A O 1
ATOM 1442 N N . ALA A 1 190 ? 22.273 0.065 17.203 1.00 52.53 190 ALA A N 1
ATOM 1443 C CA . ALA A 1 190 ? 21.463 -0.554 18.243 1.00 52.53 190 ALA A CA 1
ATOM 1444 C C . ALA A 1 190 ? 21.296 -2.043 17.911 1.00 52.53 190 ALA A C 1
ATOM 1446 O O . ALA A 1 190 ? 20.698 -2.418 16.887 1.00 52.53 190 ALA A O 1
ATOM 1447 N N . ALA A 1 191 ? 21.912 -2.881 18.746 1.00 53.38 191 ALA A N 1
ATOM 1448 C CA . ALA A 1 191 ? 21.749 -4.316 18.684 1.00 53.38 191 ALA A CA 1
ATOM 1449 C C . ALA A 1 191 ? 20.248 -4.627 18.806 1.00 53.38 191 ALA A C 1
ATOM 1451 O O . ALA A 1 191 ? 19.527 -3.877 19.474 1.00 53.38 191 ALA A O 1
ATOM 1452 N N . PRO A 1 192 ? 19.748 -5.688 18.149 1.00 53.06 192 PRO A N 1
ATOM 1453 C CA . PRO A 1 192 ? 18.398 -6.151 18.434 1.00 53.06 192 PRO A CA 1
ATOM 1454 C C . PRO A 1 192 ? 18.258 -6.377 19.953 1.00 53.06 192 PRO A C 1
ATOM 1456 O O . PRO A 1 192 ? 19.254 -6.725 20.602 1.00 53.06 192 PRO A O 1
ATOM 1459 N N . PRO A 1 193 ? 17.058 -6.177 20.527 1.00 71.44 193 PRO A N 1
ATOM 1460 C CA . PRO A 1 193 ? 16.779 -6.531 21.915 1.00 71.44 193 PRO A CA 1
ATOM 1461 C C . PRO A 1 193 ? 17.336 -7.925 22.258 1.00 71.44 193 PRO A C 1
ATOM 1463 O O . PRO A 1 193 ? 17.391 -8.791 21.380 1.00 71.44 193 PRO A O 1
ATOM 1466 N N . PRO A 1 194 ? 17.798 -8.175 23.497 1.00 68.19 194 PRO A N 1
ATOM 1467 C CA . PRO A 1 194 ? 18.536 -9.392 23.847 1.00 68.19 194 PRO A CA 1
ATOM 1468 C C . PRO A 1 194 ? 17.751 -10.697 23.623 1.00 68.19 194 PRO A C 1
ATOM 1470 O O . PRO A 1 194 ? 18.354 -11.769 23.586 1.00 68.19 194 PRO A O 1
ATOM 1473 N N . ASP A 1 195 ? 16.439 -10.631 23.432 1.00 74.19 195 ASP A N 1
ATOM 1474 C CA . ASP A 1 195 ? 15.524 -11.724 23.102 1.00 74.19 195 ASP A CA 1
ATOM 1475 C C . ASP A 1 195 ? 15.266 -11.897 21.588 1.00 74.19 195 ASP A C 1
ATOM 1477 O O . ASP A 1 195 ? 14.618 -12.862 21.174 1.00 74.19 195 ASP A O 1
ATOM 1481 N N . MET A 1 196 ? 15.828 -11.030 20.743 1.00 63.56 196 MET A N 1
ATOM 1482 C CA . MET A 1 196 ? 15.615 -10.995 19.296 1.00 63.56 196 MET A CA 1
ATOM 1483 C C . MET A 1 196 ? 16.906 -11.247 18.490 1.00 63.56 196 MET A C 1
ATOM 1485 O O . MET A 1 196 ? 18.033 -11.059 18.949 1.00 63.56 196 MET A O 1
ATOM 1489 N N . LYS A 1 197 ? 16.737 -11.713 17.255 1.00 60.00 197 LYS A N 1
ATOM 1490 C CA . LYS A 1 197 ? 17.732 -11.868 16.191 1.00 60.00 197 LYS A CA 1
ATOM 1491 C C . LYS A 1 197 ? 17.327 -10.969 15.027 1.00 60.00 197 LYS A C 1
ATOM 1493 O O . LYS A 1 197 ? 16.145 -10.735 14.815 1.00 60.00 197 LYS A O 1
ATOM 1498 N N . ARG A 1 198 ? 18.299 -10.505 14.247 1.00 70.25 198 ARG A N 1
ATOM 14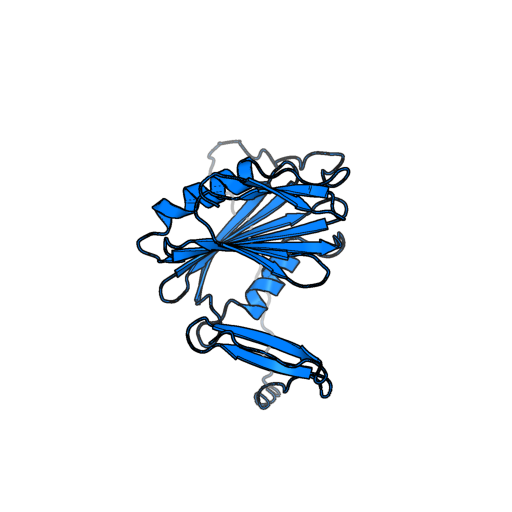99 C CA . ARG A 1 198 ? 18.073 -9.618 13.100 1.00 70.25 198 ARG A CA 1
ATOM 1500 C C . ARG A 1 198 ? 18.320 -10.356 11.791 1.00 70.25 198 ARG A C 1
ATOM 1502 O O . ARG A 1 198 ? 19.380 -10.947 11.605 1.00 70.25 198 ARG A O 1
ATOM 1509 N N . PHE A 1 199 ? 17.343 -10.331 10.894 1.00 62.28 199 PHE A N 1
ATOM 1510 C CA . PHE A 1 199 ? 17.454 -10.817 9.524 1.00 62.28 199 PHE A CA 1
ATOM 1511 C C . PHE A 1 199 ? 17.755 -9.643 8.599 1.00 62.28 199 PHE A C 1
ATOM 1513 O O . PHE A 1 199 ? 17.097 -8.605 8.672 1.00 62.28 199 PHE A O 1
ATOM 1520 N N . VAL A 1 200 ? 18.742 -9.831 7.727 1.00 62.84 200 VAL A N 1
ATOM 1521 C CA . VAL A 1 200 ? 19.093 -8.897 6.657 1.00 62.84 200 VAL A CA 1
ATOM 1522 C C . VAL A 1 200 ? 19.186 -9.705 5.370 1.00 62.84 200 VAL A C 1
ATOM 1524 O O . VAL A 1 200 ? 19.929 -10.687 5.320 1.00 62.84 200 VAL A O 1
ATOM 1527 N N . GLU A 1 201 ? 18.434 -9.307 4.342 1.00 50.25 201 GLU A N 1
ATOM 1528 C CA . GLU A 1 201 ? 18.538 -9.898 3.005 1.00 50.25 201 GLU A CA 1
ATOM 1529 C C . GLU A 1 201 ? 19.327 -8.966 2.075 1.00 50.25 201 GLU A C 1
ATOM 1531 O O . GLU A 1 201 ? 18.818 -7.907 1.680 1.00 50.25 201 GLU A O 1
ATOM 1536 N N . PRO A 1 202 ? 20.578 -9.326 1.727 1.00 38.59 202 PRO A N 1
ATOM 1537 C CA . PRO A 1 202 ? 21.388 -8.525 0.820 1.00 38.59 202 PRO A CA 1
ATOM 1538 C C . PRO A 1 202 ? 20.705 -8.401 -0.549 1.00 38.59 202 PRO A C 1
ATOM 1540 O O . PRO A 1 202 ? 20.272 -9.397 -1.122 1.00 38.59 202 PRO A O 1
ATOM 1543 N N . GLY A 1 203 ? 20.610 -7.177 -1.077 1.00 37.91 203 GLY A N 1
ATOM 1544 C CA . GLY A 1 203 ? 20.082 -6.892 -2.421 1.00 37.91 203 GLY A CA 1
ATOM 1545 C C . GLY A 1 203 ? 18.643 -6.366 -2.483 1.00 37.91 203 GLY A C 1
ATOM 1546 O O . GLY A 1 203 ? 18.269 -5.787 -3.498 1.00 37.91 203 GLY A O 1
ATOM 1547 N N . TYR A 1 204 ? 17.862 -6.490 -1.404 1.00 46.12 204 TYR A N 1
ATOM 1548 C CA . TYR A 1 204 ? 16.464 -6.023 -1.360 1.00 46.12 204 TYR A CA 1
ATOM 1549 C C . TYR A 1 204 ? 16.167 -5.012 -0.239 1.00 46.12 204 TYR A C 1
ATOM 1551 O O . TYR A 1 204 ? 15.070 -4.462 -0.190 1.00 46.12 204 TYR A O 1
ATOM 1559 N N . GLY A 1 205 ? 17.140 -4.729 0.637 1.00 46.06 205 GLY A N 1
ATOM 1560 C CA . GLY A 1 205 ? 17.059 -3.635 1.616 1.00 46.06 205 GLY A CA 1
ATOM 1561 C C . GLY A 1 205 ? 16.116 -3.880 2.800 1.00 46.06 205 GLY A C 1
ATOM 1562 O O . GLY A 1 205 ? 15.736 -2.928 3.475 1.00 46.06 205 GLY A O 1
ATOM 1563 N N . PHE A 1 206 ? 15.726 -5.131 3.064 1.00 45.00 206 PHE A N 1
ATOM 1564 C CA . PHE A 1 206 ? 14.879 -5.482 4.208 1.00 45.00 206 PHE A CA 1
ATOM 1565 C C . PHE A 1 206 ? 15.710 -5.788 5.464 1.00 45.00 206 PHE A C 1
ATOM 1567 O O . PHE A 1 206 ? 16.705 -6.515 5.401 1.00 45.00 206 PHE A O 1
ATOM 1574 N N . LEU A 1 207 ? 15.243 -5.280 6.609 1.00 56.28 207 LEU A N 1
ATOM 1575 C CA . LEU A 1 207 ? 15.712 -5.606 7.956 1.00 56.28 207 LEU A CA 1
ATOM 1576 C C . LEU A 1 207 ? 14.502 -6.035 8.794 1.00 56.28 207 LEU A C 1
ATOM 1578 O O . LEU A 1 207 ? 13.476 -5.358 8.780 1.00 56.28 207 LEU A O 1
ATOM 1582 N N . MET A 1 208 ? 14.607 -7.158 9.505 1.00 55.97 208 MET A N 1
ATOM 1583 C CA . MET A 1 208 ? 13.537 -7.661 10.374 1.00 55.97 208 MET A CA 1
ATOM 1584 C C . MET A 1 208 ? 14.111 -8.234 11.670 1.00 55.97 208 MET A C 1
ATOM 1586 O O . MET A 1 208 ? 14.971 -9.111 11.619 1.00 55.97 208 MET A O 1
ATOM 1590 N N . ASP A 1 209 ? 13.611 -7.778 12.818 1.00 66.69 209 ASP A N 1
ATOM 1591 C CA . ASP A 1 209 ? 13.923 -8.369 14.121 1.00 66.69 209 ASP A CA 1
ATOM 1592 C C . ASP A 1 209 ? 12.897 -9.471 14.452 1.00 66.69 209 ASP A C 1
ATOM 1594 O O . ASP A 1 209 ? 11.700 -9.316 14.207 1.00 66.69 209 ASP A O 1
ATOM 1598 N N . TYR A 1 210 ? 13.363 -10.620 14.945 1.00 58.62 210 TYR A N 1
ATOM 1599 C CA . TYR A 1 210 ? 12.549 -11.806 15.230 1.00 58.62 210 TYR A CA 1
ATOM 1600 C C . TYR A 1 210 ? 13.010 -12.513 16.515 1.00 58.62 210 TYR A C 1
ATOM 1602 O O . TYR A 1 210 ? 14.196 -12.481 16.822 1.00 58.62 210 TYR A O 1
ATOM 1610 N N . PRO A 1 211 ? 12.137 -13.187 17.282 1.00 66.25 211 PRO A N 1
ATOM 1611 C CA . PRO A 1 211 ? 12.530 -13.833 18.539 1.00 66.25 211 PRO A CA 1
ATOM 1612 C C . PRO A 1 211 ? 13.571 -14.954 18.370 1.00 66.25 211 PRO A C 1
ATOM 1614 O O . PRO A 1 211 ? 13.531 -15.721 17.405 1.00 66.25 211 PRO A O 1
ATOM 1617 N N . LYS A 1 212 ? 14.490 -15.105 19.334 1.00 63.59 212 LYS A N 1
ATOM 1618 C CA . LYS A 1 212 ? 15.602 -16.079 19.276 1.00 63.59 212 LYS A CA 1
ATOM 1619 C C . LYS A 1 212 ? 15.167 -17.536 19.113 1.00 63.59 212 LYS A C 1
ATOM 1621 O O . LYS A 1 212 ? 15.918 -18.306 18.506 1.00 63.59 212 LYS A O 1
ATOM 1626 N N . GLN A 1 213 ? 13.994 -17.889 19.639 1.00 62.88 213 GLN A N 1
ATOM 1627 C CA . GLN A 1 213 ? 13.423 -19.236 19.582 1.00 62.88 213 GLN A CA 1
ATOM 1628 C C . GLN A 1 213 ? 12.886 -19.630 18.196 1.00 62.88 213 GLN A C 1
ATOM 1630 O O . GLN A 1 213 ? 12.430 -20.756 18.025 1.00 62.88 213 GLN A O 1
ATOM 1635 N N . TRP A 1 214 ? 12.915 -18.731 17.207 1.00 57.78 214 TRP A N 1
ATOM 1636 C CA . TRP A 1 214 ? 12.499 -19.032 15.836 1.00 57.78 214 TRP A CA 1
ATOM 1637 C C . TRP A 1 214 ? 13.695 -19.429 14.963 1.00 57.78 214 TRP A C 1
ATOM 1639 O O . TRP A 1 214 ? 14.767 -18.817 15.019 1.00 57.78 214 TRP A O 1
ATOM 1649 N N . THR A 1 215 ? 13.498 -20.446 14.122 1.00 46.31 215 THR A N 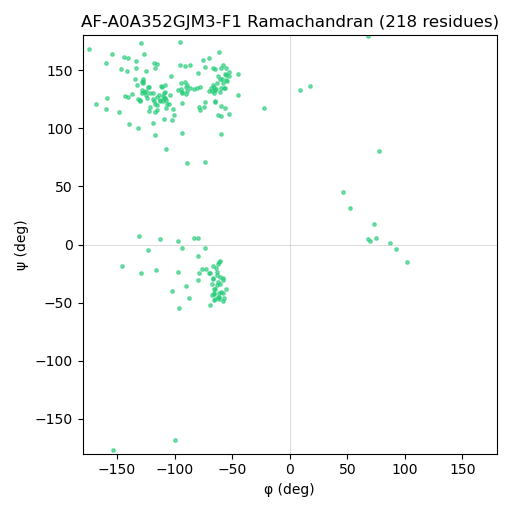1
ATOM 1650 C CA . THR A 1 215 ? 14.488 -20.911 13.142 1.00 46.31 215 THR A CA 1
ATOM 1651 C C . THR A 1 215 ? 14.119 -20.378 11.760 1.00 46.31 215 THR A C 1
ATOM 1653 O O . THR A 1 215 ? 13.069 -20.712 11.218 1.00 46.31 215 THR A O 1
ATOM 1656 N N . VAL A 1 216 ? 14.981 -19.538 11.184 1.00 49.66 216 VAL A N 1
ATOM 1657 C CA . VAL A 1 216 ? 14.812 -19.021 9.819 1.00 49.66 216 VAL A CA 1
ATOM 1658 C C . VAL A 1 216 ? 15.235 -20.111 8.835 1.00 49.66 216 VAL A C 1
ATOM 1660 O O . VAL A 1 216 ? 16.409 -20.473 8.798 1.00 49.66 216 VAL A O 1
ATOM 1663 N N . SER A 1 217 ? 14.303 -20.620 8.030 1.00 43.62 217 SER A N 1
ATOM 1664 C CA . SER A 1 217 ? 14.612 -21.478 6.881 1.00 43.62 217 SER A CA 1
ATOM 1665 C C . SER A 1 217 ? 14.480 -20.673 5.590 1.00 43.62 217 SER A C 1
ATOM 1667 O O . SER A 1 217 ? 13.482 -19.988 5.362 1.00 43.62 217 SER A O 1
ATOM 1669 N N . LYS A 1 218 ? 15.521 -20.722 4.754 1.00 44.69 218 LYS A N 1
ATOM 1670 C CA . LYS A 1 218 ? 15.468 -20.216 3.381 1.00 44.69 218 LYS A CA 1
ATOM 1671 C C . LYS A 1 218 ? 15.097 -21.392 2.476 1.00 44.69 218 LYS A C 1
ATOM 1673 O O . LYS A 1 218 ? 15.730 -22.438 2.621 1.00 44.69 218 LYS A O 1
ATOM 1678 N N . PRO A 1 219 ? 14.106 -21.263 1.581 1.00 40.69 219 PRO A N 1
ATOM 1679 C CA . PRO A 1 219 ? 13.928 -22.253 0.534 1.00 40.69 219 PRO A CA 1
ATOM 1680 C C . PRO A 1 219 ? 15.154 -22.197 -0.384 1.00 40.69 219 PRO A C 1
ATOM 1682 O O . PRO A 1 219 ? 15.499 -21.118 -0.872 1.00 40.69 219 PRO A O 1
ATOM 1685 N N . THR A 1 220 ? 15.834 -23.334 -0.526 1.00 36.19 220 THR A N 1
ATOM 1686 C CA . THR A 1 220 ? 16.896 -23.559 -1.514 1.00 36.19 220 THR A CA 1
ATOM 1687 C C . THR A 1 220 ? 16.336 -23.573 -2.927 1.00 36.19 220 THR A C 1
ATOM 1689 O O . THR A 1 220 ? 15.195 -24.061 -3.100 1.00 36.19 220 THR A O 1
#

Nearest PDB structures (foldseek):
  2xb3-assembly1_A  TM=7.544E-01  e=2.347E-05  Thermosynechococcus vestitus BP-1
  2vu4-assembly1_A  TM=6.747E-01  e=2.937E-04  Spinacia oleracea
  7wg5-assembly1_f  TM=6.729E-01  e=1.283E-03  Arabidopsis thaliana
  1tu1-assembly1_A  TM=5.883E-01  e=7.986E-04  Pseudomonas aeruginosa PAO1
  4s2l-assembly1_B  TM=6.271E-01  e=1.083E+00  Enterobacter cloacae

pLDDT: mean 74.87, std 24.86, range [25.94, 98.5]

Sequence (220 aa):
TKEPSLFIHPVRGFSLPLPAGVAVSHRGKELHVAVRSPKGYVMNLQTGDSNPLVPLTGMQGRLESHYLNEQRGPWLRKLADGTTVVAGLPAIDAIYQGHRTKTRVIIARGGRTDFVFTFTAPLDLYDEHVQIFNWVLINFVPGEGERPAQAPVADATGTKTSKTPVNVPVRAGDHVASMAAGRPEPGPMAAPPPDMKRFVEPGYGFLMDYPKQWTVSKPT